Protein AF-A0A974TD59-F1 (afdb_monomer_lite)

Foldseek 3Di:
DPPLVVVLVVLLVPDDQLDFQDAADDDPDDADPVLVVLLVLVVVLVVLVVVLVVLVVVLVVVVVVDDDNVVSVVVNVVSVVVNVVSVPPDSDCVVLVVLLVVLVVVLVVLVVVSRVQLGRVVLVVLSVVLVVLVVVLVCLVVVLVVLVVVLVVVVQVVQLLVLQQVAFPVVDPFPPCDPVNQVQCVVVVNTTLSSLDALVVQCVRVPRHSVNSVSSVVVSVVSSVVDDDDPPDDRDVVSSVVSVVVSVVSNVVSSVVSVVSSVVSVVSSVSSVVCSVVCSVVSNVSVNSSVNSVNSSVSSD

Sequence (301 aa):
MTADFEVLWQRVEAIPHPGPAPKPQASTILPSRQARFFRRLLDTRQVALALAWTAFILLPILSLAGGDPVSLWSVGGVGLLCLCCVLAIPTDTSAFQKRLHGAEAEWKSVETEWEQCAGPRSFDTKKLQLLDLRNEWNSLPDLEEEKMESLKDVQWDAQRQQFLSGFPIHEADIFNVGDGRLKTLREANIKTAADITTVENLARIQGIGPSIGKTLVDWRRTLQSGFQFDPTEPLLPAQVDGVKADIAAQARDLELQLRLGIADLEKTLARIQKVRSRGAEILSLEFDRYQKARNEVSLLS

Secondary structure (DSSP, 8-state):
-HHHHHHHHHHHHHS----SPPPPP---PPPPHHHHHHHHHHHHHHHHHHHHHHHHHHHHHHHTTT--HHHHHHHHHHHHHHHHHHHTS----HHHHHHHHHHHHHHHHHHHHHHHHHSSHHHHHHHHHHHHHHHHHHHHHHHHHHHHHHHHHHHHHHHHHHHHHTSBGGGS--TT--HHHHHHHHHTT--BTTS---HHHHHTSTT--HHHHHHHHHHHHHHHHT----TTSPPPHHHHHHHHHHHHHHHHHHHHHHHHHHHHHHHHHHHHHHHHHHHHHHHHHHHHHHHHHHHHHHHH-

Radius of gyration: 48.42 Å; chains: 1; bounding box: 102×42×127 Å

Structure (mmCIF, N/CA/C/O backbone):
data_AF-A0A974TD59-F1
#
_entry.id   AF-A0A974TD59-F1
#
loop_
_atom_site.group_PDB
_atom_site.id
_atom_site.type_symbol
_atom_site.label_atom_id
_atom_site.label_alt_id
_atom_site.label_comp_id
_atom_site.label_asym_id
_atom_site.label_entity_id
_atom_site.label_seq_id
_atom_site.pdbx_PDB_ins_code
_atom_site.Cartn_x
_atom_site.Cartn_y
_atom_site.Cartn_z
_atom_site.occupancy
_atom_site.B_iso_or_equiv
_atom_site.auth_seq_id
_atom_site.auth_comp_id
_atom_site.auth_asym_id
_atom_site.auth_atom_id
_atom_site.pdbx_PDB_model_num
ATOM 1 N N . MET A 1 1 ? -21.013 -13.330 5.604 1.00 52.81 1 MET A N 1
ATOM 2 C CA . MET A 1 1 ? -20.331 -12.165 5.000 1.00 52.81 1 MET A CA 1
ATOM 3 C C . MET A 1 1 ? -18.987 -12.515 4.357 1.00 52.81 1 MET A C 1
ATOM 5 O O . MET A 1 1 ? -18.493 -11.719 3.588 1.00 52.81 1 MET A O 1
ATOM 9 N N . THR A 1 2 ? -18.412 -13.703 4.576 1.00 61.69 2 THR A N 1
ATOM 10 C CA . THR A 1 2 ? -17.078 -14.065 4.052 1.00 61.69 2 THR A CA 1
ATOM 11 C C . THR A 1 2 ? -17.049 -14.531 2.591 1.00 61.69 2 THR A C 1
ATOM 13 O O . THR A 1 2 ? -16.022 -14.407 1.934 1.00 61.69 2 THR A O 1
ATOM 16 N N . ALA A 1 3 ? -18.160 -15.065 2.071 1.00 71.44 3 ALA A N 1
ATOM 17 C CA . ALA A 1 3 ? -18.176 -15.709 0.757 1.00 71.44 3 ALA A CA 1
ATOM 18 C C . ALA A 1 3 ? -17.945 -14.730 -0.408 1.00 71.44 3 ALA A C 1
ATOM 20 O O . ALA A 1 3 ? -17.213 -15.058 -1.337 1.00 71.44 3 ALA A O 1
ATOM 21 N N . ASP A 1 4 ? -18.523 -13.528 -0.350 1.00 84.50 4 ASP A N 1
ATOM 22 C CA . ASP A 1 4 ? -18.441 -12.574 -1.462 1.00 84.50 4 ASP A CA 1
ATOM 23 C C . ASP A 1 4 ? -17.037 -11.973 -1.603 1.00 84.50 4 ASP A C 1
ATOM 25 O O . ASP A 1 4 ? -16.527 -11.869 -2.720 1.00 84.50 4 ASP A O 1
ATOM 29 N N . PHE A 1 5 ? -16.376 -11.641 -0.488 1.00 89.00 5 PHE A N 1
ATOM 30 C CA . PHE A 1 5 ? -14.999 -11.143 -0.504 1.00 89.00 5 PHE A CA 1
ATOM 31 C C . PHE A 1 5 ? -14.022 -12.187 -1.054 1.00 89.00 5 PHE A C 1
ATOM 33 O O . PHE A 1 5 ? -13.194 -11.866 -1.904 1.00 89.00 5 PHE A O 1
ATOM 40 N N . GLU A 1 6 ? -14.154 -13.450 -0.643 1.00 91.12 6 GLU A N 1
ATOM 41 C CA . GLU A 1 6 ? -13.266 -14.516 -1.116 1.00 91.12 6 GLU A CA 1
ATOM 42 C C . GLU A 1 6 ? -13.458 -14.797 -2.614 1.00 91.12 6 GLU A C 1
ATOM 44 O O . GLU A 1 6 ? -12.487 -14.984 -3.343 1.00 91.12 6 GLU A O 1
ATOM 49 N N . VAL A 1 7 ? -14.696 -14.742 -3.116 1.00 92.88 7 VAL A N 1
ATOM 50 C CA . VAL A 1 7 ? -14.977 -14.853 -4.558 1.00 92.88 7 VAL A CA 1
ATOM 51 C C . VAL A 1 7 ? -14.338 -13.698 -5.339 1.00 92.88 7 VAL A C 1
ATOM 53 O O . VAL A 1 7 ? -13.771 -13.909 -6.415 1.00 92.88 7 VAL A O 1
ATOM 56 N N . LEU A 1 8 ? -14.386 -12.472 -4.809 1.00 92.38 8 LEU A N 1
ATOM 57 C CA . LEU A 1 8 ? -13.693 -11.327 -5.407 1.00 92.38 8 LEU A CA 1
ATOM 58 C C . LEU A 1 8 ? -12.173 -11.509 -5.369 1.00 92.38 8 LEU A C 1
ATOM 60 O O . LEU A 1 8 ? -11.497 -11.211 -6.354 1.00 92.38 8 LEU A O 1
ATOM 64 N N . TRP A 1 9 ? -11.635 -12.040 -4.274 1.00 93.38 9 TRP A N 1
ATOM 65 C CA . TRP A 1 9 ? -10.208 -12.294 -4.134 1.00 93.38 9 TRP A CA 1
ATOM 66 C C . TRP A 1 9 ? -9.706 -13.368 -5.108 1.00 93.38 9 TRP A C 1
ATOM 68 O O . TRP A 1 9 ? -8.696 -13.169 -5.785 1.00 93.38 9 TRP A O 1
ATOM 78 N N . GLN A 1 10 ? -10.456 -14.456 -5.291 1.00 93.00 10 GLN A N 1
ATOM 79 C CA . GLN A 1 10 ? -10.156 -15.467 -6.311 1.00 93.00 10 GLN A CA 1
ATOM 80 C C . GLN A 1 10 ? -10.093 -14.861 -7.717 1.00 93.00 10 GLN A C 1
ATOM 82 O O . GLN A 1 10 ? -9.251 -15.250 -8.528 1.00 93.00 10 GLN A O 1
ATOM 87 N N . ARG A 1 11 ? -10.935 -13.862 -8.011 1.00 92.56 11 ARG A N 1
ATOM 88 C CA . ARG A 1 11 ? -10.862 -13.124 -9.277 1.00 92.56 11 ARG A CA 1
ATOM 89 C C . ARG A 1 11 ? -9.570 -12.313 -9.400 1.00 92.56 11 ARG A C 1
ATOM 91 O O . ARG A 1 11 ? -9.016 -12.266 -10.493 1.00 92.56 11 ARG A O 1
ATOM 98 N N . VAL A 1 12 ? -9.067 -11.716 -8.317 1.00 92.44 12 VAL A N 1
ATOM 99 C CA . VAL A 1 12 ? -7.750 -11.046 -8.307 1.00 92.44 12 VAL A CA 1
ATOM 100 C C . VAL A 1 12 ? -6.634 -12.041 -8.616 1.00 92.44 12 VAL A C 1
ATOM 102 O O . VAL A 1 12 ? -5.767 -11.754 -9.441 1.00 92.44 12 VAL A O 1
ATOM 105 N N . GLU A 1 13 ? -6.655 -13.215 -7.985 1.00 91.81 13 GLU A N 1
ATOM 106 C CA . GLU A 1 13 ? -5.641 -14.257 -8.194 1.00 91.81 13 GLU A CA 1
ATOM 107 C C . GLU A 1 13 ? -5.678 -14.842 -9.609 1.00 91.81 13 GLU A C 1
ATOM 109 O O . GLU A 1 13 ? -4.629 -15.162 -10.171 1.00 91.81 13 GLU A O 1
ATOM 114 N N . ALA A 1 14 ? -6.865 -14.915 -10.216 1.00 92.88 14 ALA A N 1
ATOM 115 C CA . ALA A 1 14 ? -7.041 -15.365 -11.590 1.00 92.88 14 ALA A CA 1
ATOM 116 C C . ALA A 1 14 ? -6.465 -14.391 -12.636 1.00 92.88 14 ALA A C 1
ATOM 118 O O . ALA A 1 14 ? -6.227 -14.805 -13.773 1.00 92.88 14 ALA A O 1
ATOM 119 N N . ILE A 1 15 ? -6.229 -13.115 -12.294 1.00 90.81 15 ILE A N 1
ATOM 120 C CA . ILE A 1 15 ? -5.646 -12.144 -13.228 1.00 90.81 15 ILE A CA 1
ATOM 121 C C . ILE A 1 15 ? -4.151 -12.458 -13.410 1.00 90.81 15 ILE A C 1
ATOM 123 O O . ILE A 1 15 ? -3.359 -12.312 -12.470 1.00 90.81 15 ILE A O 1
ATOM 127 N N . PRO A 1 16 ? -3.721 -12.855 -14.624 1.00 88.75 16 PRO A N 1
ATOM 128 C CA . PRO A 1 16 ? -2.344 -13.250 -14.860 1.00 88.75 16 PRO A CA 1
ATOM 129 C C . PRO A 1 16 ? -1.414 -12.043 -14.770 1.00 88.75 16 PRO A C 1
ATOM 131 O O . PRO A 1 16 ? -1.703 -10.959 -15.279 1.00 88.75 16 PRO A O 1
ATOM 134 N N . HIS A 1 17 ? -0.249 -12.248 -14.163 1.00 90.00 17 HIS A N 1
ATOM 135 C CA . HIS A 1 17 ? 0.788 -11.227 -14.123 1.00 90.00 17 HIS A CA 1
ATOM 136 C C . HIS A 1 17 ? 1.351 -10.992 -15.542 1.00 90.00 17 HIS A C 1
ATOM 138 O O . HIS A 1 17 ? 1.689 -11.963 -16.226 1.00 90.00 17 HIS A O 1
ATOM 144 N N . PRO A 1 18 ? 1.512 -9.735 -16.004 1.00 84.56 18 PRO A N 1
ATOM 145 C CA . PRO A 1 18 ? 1.961 -9.452 -17.368 1.00 84.56 18 PRO A CA 1
ATOM 146 C C . PRO A 1 18 ? 3.395 -9.936 -17.643 1.00 84.56 18 PRO A C 1
ATOM 148 O O . PRO A 1 18 ? 3.777 -10.107 -18.795 1.00 84.56 18 PRO A O 1
ATOM 151 N N . GLY A 1 19 ? 4.208 -10.174 -16.617 1.00 86.69 19 GLY A N 1
ATOM 152 C CA . GLY A 1 19 ? 5.609 -10.580 -16.757 1.00 86.69 19 GLY A CA 1
ATOM 153 C C . GLY A 1 19 ? 6.527 -9.395 -17.079 1.00 86.69 19 GLY A C 1
ATOM 154 O O . GLY A 1 19 ? 6.048 -8.262 -17.201 1.00 86.69 19 GLY A O 1
ATOM 155 N N . PRO A 1 20 ? 7.846 -9.621 -17.207 1.00 85.94 20 PRO A N 1
ATOM 156 C CA . PRO A 1 20 ? 8.786 -8.566 -17.577 1.00 85.94 20 PRO A CA 1
ATOM 157 C C . PRO A 1 20 ? 8.469 -8.002 -18.970 1.00 85.94 20 PRO A C 1
ATOM 159 O O . PRO A 1 20 ? 7.810 -8.655 -19.784 1.00 85.94 20 PRO A O 1
ATOM 162 N N . ALA A 1 21 ? 8.932 -6.780 -19.249 1.00 85.88 21 ALA A N 1
ATOM 163 C CA . ALA A 1 21 ? 8.800 -6.200 -20.581 1.00 85.88 21 ALA A CA 1
ATOM 164 C C . ALA A 1 21 ? 9.491 -7.123 -21.609 1.00 85.88 21 ALA A C 1
ATOM 166 O O . ALA A 1 21 ? 10.626 -7.552 -21.370 1.00 85.88 21 ALA A O 1
ATOM 167 N N . PRO A 1 22 ? 8.827 -7.478 -22.724 1.00 84.31 22 PRO A N 1
ATOM 168 C CA . PRO A 1 22 ? 9.436 -8.346 -23.716 1.00 84.31 22 PRO A CA 1
ATOM 169 C C . PRO A 1 22 ? 10.622 -7.616 -24.346 1.00 84.31 22 PRO A C 1
ATOM 171 O O . PRO A 1 22 ? 10.528 -6.439 -24.703 1.00 84.31 22 PRO A O 1
ATOM 174 N N . LYS A 1 23 ? 11.747 -8.324 -24.443 1.00 82.62 23 LYS A N 1
ATOM 175 C CA . LYS A 1 23 ? 12.968 -7.816 -25.071 1.00 82.62 23 LYS A CA 1
ATOM 176 C C . LYS A 1 23 ? 12.867 -7.975 -26.590 1.00 82.62 23 LYS A C 1
ATOM 178 O O . LYS A 1 23 ? 12.291 -8.972 -27.039 1.00 82.62 23 LYS A O 1
ATOM 183 N N . PRO A 1 24 ? 13.418 -7.042 -27.385 1.00 79.69 24 PRO A N 1
ATOM 184 C CA . PRO A 1 24 ? 13.462 -7.210 -28.832 1.00 79.69 24 PRO A CA 1
ATOM 185 C C . PRO A 1 24 ? 14.317 -8.432 -29.186 1.00 79.69 24 PRO A C 1
ATOM 187 O O . PRO A 1 24 ? 15.336 -8.710 -28.548 1.00 79.69 24 PRO A O 1
ATOM 190 N N . GLN A 1 25 ? 13.898 -9.179 -30.204 1.00 73.06 25 GLN A N 1
ATOM 191 C CA . GLN A 1 25 ? 14.701 -10.273 -30.741 1.00 73.06 25 GLN A CA 1
ATOM 192 C C . GLN A 1 25 ? 15.729 -9.705 -31.715 1.00 73.06 25 GLN A C 1
ATOM 194 O O . GLN A 1 25 ? 15.397 -8.879 -32.560 1.00 73.06 25 GLN A O 1
ATOM 199 N N . ALA A 1 26 ? 16.980 -10.153 -31.606 1.00 63.22 26 ALA A N 1
ATOM 200 C CA . ALA A 1 26 ? 18.019 -9.754 -32.543 1.00 63.22 26 ALA A CA 1
ATOM 201 C C . ALA A 1 26 ? 17.770 -10.381 -33.912 1.00 63.22 26 ALA A C 1
ATOM 203 O O . ALA A 1 26 ? 17.920 -11.591 -34.089 1.00 63.22 26 ALA A O 1
ATOM 204 N N . SER A 1 27 ? 17.417 -9.544 -34.883 1.00 64.25 27 SER A N 1
ATOM 205 C CA . SER A 1 27 ? 17.433 -9.933 -36.283 1.00 64.25 27 SER A CA 1
ATOM 206 C C . SER A 1 27 ? 18.885 -9.954 -36.791 1.00 64.25 27 SER A C 1
ATOM 208 O O . SER A 1 27 ? 19.748 -9.188 -36.349 1.00 64.25 27 SER A O 1
ATOM 210 N N . THR A 1 28 ? 19.216 -10.889 -37.686 1.00 64.19 28 THR A N 1
ATOM 211 C CA . THR A 1 28 ? 20.566 -10.969 -38.268 1.00 64.19 28 THR A CA 1
ATOM 212 C C . THR A 1 28 ? 20.723 -9.889 -39.337 1.00 64.19 28 THR A C 1
ATOM 214 O O . THR A 1 28 ? 20.418 -10.104 -40.509 1.00 64.19 28 THR A O 1
ATOM 217 N N . ILE A 1 29 ? 21.184 -8.704 -38.937 1.00 74.62 29 ILE A N 1
ATOM 218 C CA . ILE A 1 29 ? 21.284 -7.553 -39.842 1.00 74.62 29 ILE A CA 1
ATOM 219 C C . ILE A 1 29 ? 22.665 -7.480 -40.478 1.00 74.62 29 ILE A C 1
ATOM 221 O O . ILE A 1 29 ? 23.683 -7.292 -39.809 1.00 74.62 29 ILE A O 1
ATOM 225 N N . LEU A 1 30 ? 22.687 -7.566 -41.806 1.00 73.00 30 LEU A N 1
ATOM 226 C CA . LEU A 1 30 ? 23.897 -7.387 -42.600 1.00 73.00 30 LEU A CA 1
ATOM 227 C C . LEU A 1 30 ? 24.315 -5.902 -42.647 1.00 73.00 30 LEU A C 1
ATOM 229 O O . LEU A 1 30 ? 23.459 -5.026 -42.816 1.00 73.00 30 LEU A O 1
ATOM 233 N N . PRO A 1 31 ? 25.626 -5.596 -42.581 1.00 77.50 31 PRO A N 1
ATOM 234 C CA . PRO A 1 31 ? 26.125 -4.227 -42.692 1.00 77.50 31 PRO A CA 1
ATOM 235 C C . PRO A 1 31 ? 25.787 -3.619 -44.062 1.00 77.50 31 PRO A C 1
ATOM 237 O O . PRO A 1 31 ? 25.727 -4.318 -45.090 1.00 77.50 31 PRO A O 1
ATOM 240 N N . SER A 1 32 ? 25.581 -2.297 -44.099 1.00 82.69 32 SER A N 1
ATOM 241 C CA . SER A 1 32 ? 25.206 -1.610 -45.337 1.00 82.69 32 SER A CA 1
ATOM 242 C C . SER A 1 32 ? 26.221 -1.821 -46.461 1.00 82.69 32 SER A C 1
ATOM 244 O O . SER A 1 32 ? 27.409 -2.091 -46.260 1.00 82.69 32 SER A O 1
ATOM 246 N N . ARG A 1 33 ? 25.742 -1.673 -47.702 1.00 77.94 33 ARG A N 1
ATOM 247 C CA . ARG A 1 33 ? 26.597 -1.727 -48.897 1.00 77.94 33 ARG A CA 1
ATOM 248 C C . ARG A 1 33 ? 27.718 -0.682 -48.836 1.00 77.94 33 ARG A C 1
ATOM 250 O O . ARG A 1 33 ? 28.812 -0.961 -49.312 1.00 77.94 33 ARG A O 1
ATOM 257 N N . GLN A 1 34 ? 27.454 0.471 -48.217 1.00 79.50 34 GLN A N 1
ATOM 258 C CA . GLN A 1 34 ? 28.442 1.527 -48.001 1.00 79.50 34 GLN A CA 1
ATOM 259 C C . GLN A 1 34 ? 29.549 1.067 -47.047 1.00 79.50 34 GLN A C 1
ATOM 261 O O . GLN A 1 34 ? 30.713 1.131 -47.424 1.00 79.50 34 GLN A O 1
ATOM 266 N N . ALA A 1 35 ? 29.214 0.519 -45.874 1.00 78.06 35 ALA A N 1
ATOM 267 C CA . ALA A 1 35 ? 30.216 0.014 -44.931 1.00 78.06 35 ALA A CA 1
ATOM 268 C C . ALA A 1 35 ? 31.082 -1.103 -45.541 1.00 78.06 35 ALA A C 1
ATOM 270 O O . ALA A 1 35 ? 32.305 -1.080 -45.427 1.00 78.06 35 ALA A O 1
ATOM 271 N N . ARG A 1 36 ? 30.474 -2.036 -46.289 1.00 83.31 36 ARG A N 1
ATOM 272 C CA . ARG A 1 36 ? 31.217 -3.087 -47.011 1.00 83.31 36 ARG A CA 1
ATOM 273 C C . ARG A 1 36 ? 32.139 -2.537 -48.095 1.00 83.31 36 ARG A C 1
ATOM 275 O O . ARG A 1 36 ? 33.234 -3.059 -48.284 1.00 83.31 36 ARG A O 1
ATOM 282 N N . PHE A 1 37 ? 31.709 -1.501 -48.810 1.00 81.44 37 PHE A N 1
ATOM 283 C CA . PHE A 1 37 ? 32.551 -0.823 -49.792 1.00 81.44 37 PHE A CA 1
ATOM 284 C C . PHE A 1 37 ? 33.730 -0.108 -49.122 1.00 81.44 37 PHE A C 1
ATOM 286 O O . PHE A 1 37 ? 34.864 -0.288 -49.554 1.00 81.44 37 PHE A O 1
ATOM 293 N N . PHE A 1 38 ? 33.488 0.615 -48.025 1.00 80.25 38 PHE A N 1
ATOM 294 C CA . PHE A 1 38 ? 34.546 1.250 -47.237 1.00 80.25 38 PHE A CA 1
ATOM 295 C C . PHE A 1 38 ? 35.546 0.234 -46.680 1.00 80.25 38 PHE A C 1
ATOM 297 O O . PHE A 1 38 ? 36.747 0.471 -46.772 1.00 80.25 38 PHE A O 1
ATOM 304 N N . ARG A 1 39 ? 35.091 -0.931 -46.198 1.00 82.94 39 ARG A N 1
ATOM 305 C CA . ARG A 1 39 ? 36.003 -2.001 -45.771 1.00 82.94 39 ARG A CA 1
ATOM 306 C C . ARG A 1 39 ? 36.894 -2.487 -46.913 1.00 82.94 39 ARG A C 1
ATOM 308 O O . ARG A 1 39 ? 38.100 -2.587 -46.737 1.00 82.94 39 ARG A O 1
ATOM 315 N N . ARG A 1 40 ? 36.330 -2.696 -48.107 1.00 83.12 40 ARG A N 1
ATOM 316 C CA . ARG A 1 40 ? 37.124 -3.063 -49.291 1.00 83.12 40 ARG A CA 1
ATOM 317 C C . ARG A 1 40 ? 38.155 -1.995 -49.646 1.00 83.12 40 ARG A C 1
ATOM 319 O O . ARG A 1 40 ? 39.272 -2.353 -49.991 1.00 83.12 40 ARG A O 1
ATOM 326 N N . LEU A 1 41 ? 37.813 -0.709 -49.537 1.00 80.75 41 LEU A N 1
ATOM 327 C CA . LEU A 1 41 ? 38.779 0.375 -49.743 1.00 80.75 41 LEU A CA 1
ATOM 328 C C . LEU A 1 41 ? 39.936 0.299 -48.734 1.00 80.75 41 LEU A C 1
ATOM 330 O O . LEU A 1 41 ? 41.098 0.386 -49.135 1.00 80.75 41 LEU A O 1
ATOM 334 N N . LEU A 1 42 ? 39.639 0.073 -47.451 1.00 78.62 42 LEU A N 1
ATOM 335 C CA . LEU A 1 42 ? 40.659 -0.120 -46.413 1.00 78.62 42 LEU A CA 1
ATOM 336 C C . LEU A 1 42 ? 41.563 -1.324 -46.714 1.00 78.62 42 LEU A C 1
ATOM 338 O O . LEU A 1 42 ? 42.786 -1.184 -46.688 1.00 78.62 42 LEU A O 1
ATOM 342 N N . ASP A 1 43 ? 40.979 -2.467 -47.076 1.00 82.31 43 ASP A N 1
ATOM 343 C CA . ASP A 1 43 ? 41.731 -3.676 -47.422 1.00 82.31 43 ASP A CA 1
ATOM 344 C C . ASP A 1 43 ? 42.619 -3.432 -48.661 1.00 82.31 43 ASP A C 1
ATOM 346 O O . ASP A 1 43 ? 43.804 -3.767 -48.657 1.00 82.31 43 ASP A O 1
ATOM 350 N N . THR A 1 44 ? 42.107 -2.759 -49.704 1.00 81.19 44 THR A N 1
ATOM 351 C CA . THR A 1 44 ? 42.910 -2.411 -50.894 1.00 81.19 44 THR A CA 1
ATOM 352 C C . THR A 1 44 ? 44.064 -1.468 -50.573 1.00 81.19 44 THR A C 1
ATOM 354 O O . THR A 1 44 ? 45.140 -1.610 -51.151 1.00 81.19 44 THR A O 1
ATOM 357 N N . ARG A 1 45 ? 43.890 -0.546 -49.618 1.00 78.81 45 ARG A N 1
ATOM 358 C CA . ARG A 1 45 ? 44.963 0.334 -49.145 1.00 78.81 45 ARG A CA 1
ATOM 359 C C . ARG A 1 45 ? 46.048 -0.437 -48.404 1.00 78.81 45 ARG A C 1
ATOM 361 O O . ARG A 1 45 ? 47.224 -0.166 -48.634 1.00 78.81 45 ARG A O 1
ATOM 368 N N . GLN A 1 46 ? 45.684 -1.400 -47.557 1.00 79.12 46 GLN A N 1
ATOM 369 C CA . GLN A 1 46 ? 46.660 -2.259 -46.880 1.00 79.12 46 GLN A CA 1
ATOM 370 C C . GLN A 1 46 ? 47.448 -3.114 -47.878 1.00 79.12 46 GLN A C 1
ATOM 372 O O . GLN A 1 46 ? 48.672 -3.186 -47.786 1.00 79.12 46 GLN A O 1
ATOM 377 N N . VAL A 1 47 ? 46.772 -3.691 -48.875 1.00 81.94 47 VAL A N 1
ATOM 378 C CA . VAL A 1 47 ? 47.429 -4.460 -49.943 1.00 81.94 47 VAL A CA 1
ATOM 379 C C . VAL A 1 47 ? 48.340 -3.566 -50.790 1.00 81.94 47 VAL A C 1
ATOM 381 O O . VAL A 1 47 ? 49.477 -3.944 -51.055 1.00 81.94 47 VAL A O 1
ATOM 384 N N . ALA A 1 48 ? 47.898 -2.363 -51.169 1.00 79.56 48 ALA A N 1
ATOM 385 C CA . ALA A 1 48 ? 48.714 -1.412 -51.927 1.00 79.56 48 ALA A CA 1
ATOM 386 C C . ALA A 1 48 ? 49.959 -0.958 -51.147 1.00 79.56 48 ALA A C 1
ATOM 388 O O . ALA A 1 48 ? 51.041 -0.873 -51.722 1.00 79.56 48 ALA A O 1
ATOM 389 N N . LEU A 1 49 ? 49.828 -0.720 -49.836 1.00 80.06 49 LEU A N 1
ATOM 390 C CA . LEU A 1 49 ? 50.961 -0.436 -48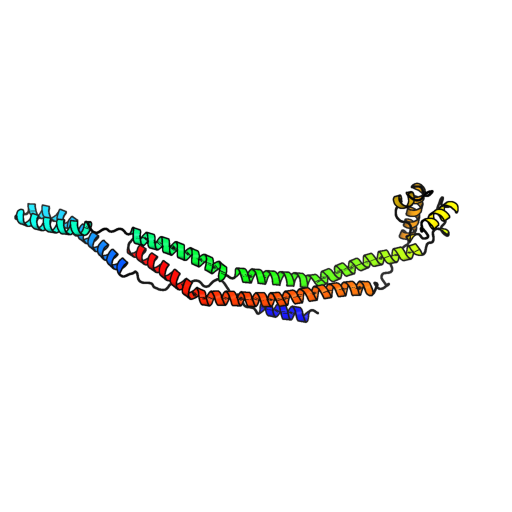.954 1.00 80.06 49 LEU A CA 1
ATOM 391 C C . LEU A 1 49 ? 51.932 -1.617 -48.886 1.00 80.06 49 LEU A C 1
ATOM 393 O O . LEU A 1 49 ? 53.130 -1.411 -49.049 1.00 80.06 49 LEU A O 1
ATOM 397 N N . ALA A 1 50 ? 51.438 -2.842 -48.695 1.00 80.94 50 ALA A N 1
ATOM 398 C CA . ALA A 1 50 ? 52.277 -4.038 -48.679 1.00 80.94 50 ALA A CA 1
ATOM 399 C C . ALA A 1 50 ? 53.026 -4.216 -50.010 1.00 80.94 50 ALA A C 1
ATOM 401 O O . ALA A 1 50 ? 54.237 -4.426 -50.010 1.00 80.94 50 ALA A O 1
ATOM 402 N N . LEU A 1 51 ? 52.337 -4.041 -51.143 1.00 81.25 51 LEU A N 1
ATOM 403 C CA . LEU A 1 51 ? 52.943 -4.101 -52.474 1.00 81.25 51 LEU A CA 1
ATOM 404 C C . LEU A 1 51 ? 54.000 -3.008 -52.672 1.00 81.25 51 LEU A C 1
ATOM 406 O O . LEU A 1 51 ? 55.098 -3.309 -53.136 1.00 81.25 51 LEU A O 1
ATOM 410 N N . ALA A 1 52 ? 53.730 -1.767 -52.265 1.00 76.94 52 ALA A N 1
ATOM 411 C CA . ALA A 1 52 ? 54.710 -0.686 -52.345 1.00 76.94 52 ALA A CA 1
ATOM 412 C C . ALA A 1 52 ? 55.939 -0.935 -51.459 1.00 76.94 52 ALA A C 1
ATOM 414 O O . ALA A 1 52 ? 57.058 -0.708 -51.910 1.00 76.94 52 ALA A O 1
ATOM 415 N N . TRP A 1 53 ? 55.758 -1.467 -50.246 1.00 77.56 53 TRP A N 1
ATOM 416 C CA . TRP A 1 53 ? 56.866 -1.896 -49.388 1.00 77.56 53 TRP A CA 1
ATOM 417 C C . TRP A 1 53 ? 57.691 -3.013 -50.036 1.00 77.56 53 TRP A C 1
ATOM 419 O O . TRP A 1 53 ? 58.917 -2.929 -50.063 1.00 77.56 53 TRP A O 1
ATOM 429 N N . THR A 1 54 ? 57.045 -4.029 -50.617 1.00 79.19 54 THR A N 1
ATOM 430 C CA . THR A 1 54 ? 57.765 -5.104 -51.323 1.00 79.19 54 THR A CA 1
ATOM 431 C C . THR A 1 54 ? 58.522 -4.587 -52.546 1.00 79.19 54 THR A C 1
ATOM 433 O O . THR A 1 54 ? 59.670 -4.971 -52.756 1.00 79.19 54 THR A O 1
ATOM 436 N N . ALA A 1 55 ? 57.935 -3.663 -53.314 1.00 75.44 55 ALA A N 1
ATOM 437 C CA . ALA A 1 55 ? 58.582 -3.041 -54.463 1.00 75.44 55 ALA A CA 1
ATOM 438 C C . ALA A 1 55 ? 59.770 -2.162 -54.042 1.00 75.44 55 ALA A C 1
ATOM 440 O O . ALA A 1 55 ? 60.825 -2.242 -54.663 1.00 75.44 55 ALA A O 1
ATOM 441 N N . PHE A 1 56 ? 59.637 -1.386 -52.959 1.00 74.81 56 PHE A N 1
ATOM 442 C CA . PHE A 1 56 ? 60.716 -0.560 -52.405 1.00 74.81 56 PHE A CA 1
ATOM 443 C C . PHE A 1 56 ? 61.933 -1.392 -51.971 1.00 74.81 56 PHE A C 1
ATOM 445 O O . PHE A 1 56 ? 63.063 -0.938 -52.121 1.00 74.81 56 PHE A O 1
ATOM 452 N N . ILE A 1 57 ? 61.718 -2.619 -51.486 1.00 76.75 57 ILE A N 1
ATOM 453 C CA . ILE A 1 57 ? 62.797 -3.543 -51.103 1.00 76.75 57 ILE A CA 1
ATOM 454 C C . ILE A 1 57 ? 63.394 -4.252 -52.330 1.00 76.75 57 ILE A C 1
ATOM 456 O O . ILE A 1 57 ? 64.611 -4.380 -52.432 1.00 76.75 57 ILE A O 1
ATOM 460 N N . LEU A 1 58 ? 62.566 -4.710 -53.274 1.00 75.62 58 LEU A N 1
ATOM 461 C CA . LEU A 1 58 ? 63.012 -5.544 -54.400 1.00 75.62 58 LEU A CA 1
ATOM 462 C C . LEU A 1 58 ? 63.647 -4.753 -55.553 1.00 75.62 58 LEU A C 1
ATOM 464 O O . LEU A 1 58 ? 64.595 -5.241 -56.169 1.00 75.62 58 LEU A O 1
ATOM 468 N N . LEU A 1 59 ? 63.170 -3.537 -55.841 1.00 74.12 59 LEU A N 1
ATOM 469 C CA . LEU A 1 59 ? 63.699 -2.683 -56.915 1.00 74.12 59 LEU A CA 1
ATOM 470 C C . LEU A 1 59 ? 65.204 -2.358 -56.779 1.00 74.12 59 LEU A C 1
ATOM 472 O O . LEU A 1 59 ? 65.917 -2.517 -57.773 1.00 74.12 59 LEU A O 1
ATOM 476 N N . PRO A 1 60 ? 65.741 -1.959 -55.606 1.00 69.44 60 PRO A N 1
ATOM 477 C CA . PRO A 1 60 ? 67.177 -1.708 -55.460 1.00 69.44 60 PRO A CA 1
ATOM 478 C C . PRO A 1 60 ? 68.016 -2.991 -55.553 1.00 69.44 60 PRO A C 1
ATOM 480 O O . PRO A 1 60 ? 69.110 -2.956 -56.111 1.00 69.44 60 PRO A O 1
ATOM 483 N N . ILE A 1 61 ? 67.495 -4.133 -55.086 1.00 75.38 61 ILE A N 1
ATOM 484 C CA . ILE A 1 61 ? 68.178 -5.434 -55.191 1.00 75.38 61 ILE A CA 1
ATOM 485 C C . ILE A 1 61 ? 68.307 -5.856 -56.662 1.00 75.38 61 ILE A C 1
ATOM 487 O O . ILE A 1 61 ? 69.379 -6.284 -57.086 1.00 75.38 61 ILE A O 1
ATOM 491 N N . LEU A 1 62 ? 67.250 -5.678 -57.466 1.00 71.44 62 LEU A N 1
ATOM 492 C CA . LEU A 1 62 ? 67.291 -5.957 -58.906 1.00 71.44 62 LEU A CA 1
ATOM 493 C C . LEU A 1 62 ? 68.202 -4.987 -59.674 1.00 71.44 62 LEU A C 1
ATOM 495 O O . LEU A 1 62 ? 68.849 -5.390 -60.638 1.00 71.44 62 LEU A O 1
ATOM 499 N N . SER A 1 63 ? 68.286 -3.722 -59.249 1.00 67.31 63 SER A N 1
ATOM 500 C CA . SER A 1 63 ? 69.154 -2.727 -59.892 1.00 67.31 63 SER A CA 1
ATOM 501 C C . SER A 1 63 ? 70.646 -3.042 -59.727 1.00 67.31 63 SER A C 1
ATOM 503 O O . SER A 1 63 ? 71.425 -2.695 -60.611 1.00 67.31 63 SER A O 1
ATOM 505 N N . LEU A 1 64 ? 71.057 -3.717 -58.645 1.00 68.75 64 LEU A N 1
ATOM 506 C CA . LEU A 1 64 ? 72.438 -4.196 -58.482 1.00 68.75 64 LEU A CA 1
ATOM 507 C C . LEU A 1 64 ? 72.768 -5.409 -59.374 1.00 68.75 64 LEU A C 1
ATOM 509 O O . LEU A 1 64 ? 73.943 -5.692 -59.593 1.00 68.75 64 LEU A O 1
ATOM 513 N N . ALA A 1 65 ? 71.763 -6.108 -59.910 1.00 74.69 65 ALA A N 1
ATOM 514 C CA . ALA A 1 65 ? 71.931 -7.313 -60.727 1.00 74.69 65 ALA A CA 1
ATOM 515 C C . ALA A 1 65 ? 72.042 -7.044 -62.247 1.00 74.69 65 ALA A C 1
ATOM 517 O O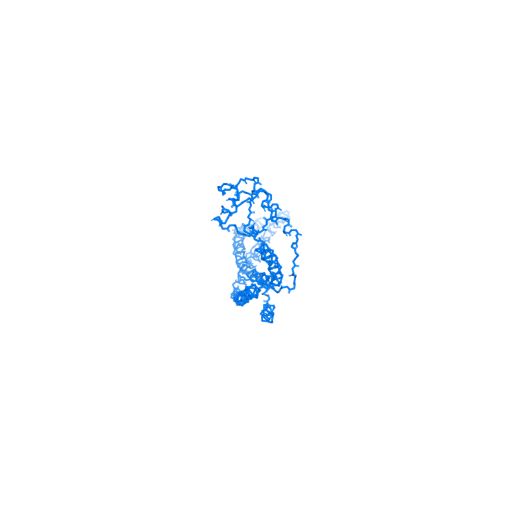 . ALA A 1 65 ? 72.019 -7.991 -63.031 1.00 74.69 65 ALA A O 1
ATOM 518 N N . GLY A 1 66 ? 72.183 -5.779 -62.672 1.00 72.81 66 GLY A N 1
ATOM 519 C CA . GLY A 1 66 ? 72.481 -5.412 -64.068 1.00 72.81 66 GLY A CA 1
ATOM 520 C C . GLY A 1 66 ? 71.287 -4.996 -64.939 1.00 72.81 66 GLY A C 1
ATOM 521 O O . GLY A 1 66 ? 71.393 -5.047 -66.160 1.00 72.81 66 GLY A O 1
ATOM 522 N N . GLY A 1 67 ? 70.156 -4.600 -64.348 1.00 69.75 67 GLY A N 1
ATOM 523 C CA . GLY A 1 67 ? 69.000 -4.083 -65.096 1.00 69.75 67 GLY A CA 1
ATOM 524 C C . GLY A 1 67 ? 69.146 -2.620 -65.541 1.00 69.75 67 GLY A C 1
ATOM 525 O O . GLY A 1 67 ? 69.755 -1.813 -64.838 1.00 69.75 67 GLY A O 1
ATOM 526 N N . ASP A 1 68 ? 68.535 -2.264 -66.679 1.00 70.44 68 ASP A N 1
ATOM 527 C CA . ASP A 1 68 ? 68.527 -0.895 -67.212 1.00 70.44 68 ASP A CA 1
ATOM 528 C C . ASP A 1 68 ? 67.807 0.073 -66.252 1.00 70.44 68 ASP A C 1
ATOM 530 O O . ASP A 1 68 ? 66.581 -0.019 -66.085 1.00 70.44 68 ASP A O 1
ATOM 534 N N . PRO A 1 69 ? 68.515 1.048 -65.651 1.00 65.94 69 PRO A N 1
ATOM 535 C CA . PRO A 1 69 ? 67.991 1.835 -64.538 1.00 65.94 69 PRO A CA 1
ATOM 536 C C . PRO A 1 69 ? 66.739 2.636 -64.920 1.00 65.94 69 PRO A C 1
ATOM 538 O O . PRO A 1 69 ? 65.791 2.708 -64.144 1.00 65.94 69 PRO A O 1
ATOM 541 N N . VAL A 1 70 ? 66.674 3.183 -66.137 1.00 68.00 70 VAL A N 1
ATOM 542 C CA . VAL A 1 70 ? 65.567 4.051 -66.587 1.00 68.00 70 VAL A CA 1
ATOM 543 C C . VAL A 1 70 ? 64.217 3.317 -66.617 1.00 68.00 70 VAL A C 1
ATOM 545 O O . VAL A 1 70 ? 63.190 3.892 -66.250 1.00 68.00 70 VAL A O 1
ATOM 548 N N . SER A 1 71 ? 64.208 2.034 -66.990 1.00 66.12 71 SER A N 1
ATOM 549 C CA . SER A 1 71 ? 62.981 1.227 -67.036 1.00 66.12 71 SER A CA 1
ATOM 550 C C . SER A 1 71 ? 62.422 0.955 -65.632 1.00 66.12 71 SER A C 1
ATOM 552 O O . SER A 1 71 ? 61.219 1.099 -65.403 1.00 66.12 71 SER A O 1
ATOM 554 N N . LEU A 1 72 ? 63.300 0.685 -64.660 1.00 66.31 72 LEU A N 1
ATOM 555 C CA . LEU A 1 72 ? 62.942 0.386 -63.271 1.00 66.31 72 LEU A CA 1
ATOM 556 C C . LEU A 1 72 ? 62.349 1.605 -62.545 1.00 66.31 72 LEU A C 1
ATOM 558 O O . LEU A 1 72 ? 61.376 1.468 -61.801 1.00 66.31 72 LEU A O 1
ATOM 562 N N . TRP A 1 73 ? 62.860 2.810 -62.817 1.00 66.00 73 TRP A N 1
ATOM 563 C CA . TRP A 1 73 ? 62.322 4.053 -62.249 1.00 66.00 73 TRP A CA 1
ATOM 564 C C . TRP A 1 73 ? 60.943 4.425 -62.807 1.00 66.00 73 TRP A C 1
ATOM 566 O O . TRP A 1 73 ? 60.119 4.966 -62.071 1.00 66.00 73 TRP A O 1
ATOM 576 N N . SER A 1 74 ? 60.646 4.094 -64.069 1.00 69.62 74 SER A N 1
ATOM 577 C CA . SER A 1 74 ? 59.321 4.346 -64.658 1.00 69.62 74 SER A CA 1
ATOM 578 C C . SER A 1 74 ? 58.221 3.485 -64.018 1.00 69.62 74 SER A C 1
ATOM 580 O O . SER A 1 74 ? 57.155 3.994 -63.668 1.00 69.62 74 SER A O 1
ATOM 582 N N . VAL A 1 75 ? 58.513 2.205 -63.756 1.00 68.94 75 VAL A N 1
ATOM 583 C CA . VAL A 1 75 ? 57.606 1.281 -63.055 1.00 68.94 75 VAL A CA 1
ATOM 584 C C . VAL A 1 75 ? 57.448 1.686 -61.587 1.00 68.94 75 VAL A C 1
ATOM 586 O O . VAL A 1 75 ? 56.330 1.705 -61.070 1.00 68.94 75 VAL A O 1
ATOM 589 N N . GLY A 1 76 ? 58.541 2.097 -60.935 1.00 68.88 76 GLY A N 1
ATOM 590 C CA . GLY A 1 76 ? 58.506 2.660 -59.584 1.00 68.88 76 GLY A CA 1
ATOM 591 C C . GLY A 1 76 ? 57.661 3.936 -59.492 1.00 68.88 76 GLY A C 1
ATOM 592 O O . GLY A 1 76 ? 56.880 4.081 -58.556 1.00 68.88 76 GLY A O 1
ATOM 593 N N . GLY A 1 77 ? 57.747 4.826 -60.485 1.00 73.94 77 GLY A N 1
ATOM 594 C CA . GLY A 1 77 ? 56.965 6.064 -60.552 1.00 73.94 77 GLY A CA 1
ATOM 595 C C . GLY A 1 77 ? 55.462 5.828 -60.724 1.00 73.94 77 GLY A C 1
ATOM 596 O O . GLY A 1 77 ? 54.662 6.459 -60.036 1.00 73.94 77 GLY A O 1
ATOM 597 N N . VAL A 1 78 ? 55.064 4.877 -61.577 1.00 74.06 78 VAL A N 1
ATOM 598 C CA . VAL A 1 78 ? 53.651 4.476 -61.729 1.00 74.06 78 VAL A CA 1
ATOM 599 C C . VAL A 1 78 ? 53.133 3.804 -60.454 1.00 74.06 78 VAL A C 1
ATOM 601 O O . VAL A 1 78 ? 52.022 4.100 -60.011 1.00 74.06 78 VAL A O 1
ATOM 604 N N . GLY A 1 79 ? 53.947 2.958 -59.816 1.00 70.56 79 GLY A N 1
ATOM 605 C CA . GLY A 1 79 ? 53.627 2.355 -58.520 1.00 70.56 79 GLY A CA 1
ATOM 606 C C . GLY A 1 79 ? 53.451 3.396 -57.410 1.00 70.56 79 GLY A C 1
ATOM 607 O O . GLY A 1 79 ? 52.483 3.328 -56.654 1.00 70.56 79 GLY A O 1
ATOM 608 N N . LEU A 1 80 ? 54.330 4.402 -57.354 1.00 75.44 80 LEU A N 1
ATOM 609 C CA . LEU A 1 80 ? 54.255 5.517 -56.409 1.00 75.44 80 LEU A CA 1
ATOM 610 C C . LEU A 1 80 ? 53.008 6.374 -56.650 1.00 75.44 80 LEU A C 1
ATOM 612 O O . LEU A 1 80 ? 52.329 6.740 -55.698 1.00 75.44 80 LEU A O 1
ATOM 616 N N . LEU A 1 81 ? 52.667 6.659 -57.907 1.00 77.19 81 LEU A N 1
ATOM 617 C CA . LEU A 1 81 ? 51.465 7.418 -58.249 1.00 77.19 81 LEU A CA 1
ATOM 618 C C . LEU A 1 81 ? 50.197 6.650 -57.855 1.00 77.19 81 LEU A C 1
ATOM 620 O O . LEU A 1 81 ? 49.305 7.223 -57.235 1.00 77.19 81 LEU A O 1
ATOM 624 N N . CYS A 1 82 ? 50.149 5.343 -58.123 1.00 71.81 82 CYS A N 1
ATOM 625 C CA . CYS A 1 82 ? 49.042 4.486 -57.705 1.00 71.81 82 CYS A CA 1
ATOM 626 C C . CYS A 1 82 ? 48.924 4.411 -56.171 1.00 71.81 82 CYS A C 1
ATOM 628 O O . CYS A 1 82 ? 47.820 4.501 -55.633 1.00 71.81 82 CYS A O 1
ATOM 630 N N . LEU A 1 83 ? 50.050 4.319 -55.455 1.00 76.06 83 LEU A N 1
ATOM 631 C CA . LEU A 1 83 ? 50.100 4.386 -53.994 1.00 76.06 83 LEU A CA 1
ATOM 632 C C . LEU A 1 83 ? 49.579 5.735 -53.480 1.00 76.06 83 LEU A C 1
ATOM 634 O O . LEU A 1 83 ? 48.732 5.762 -52.591 1.00 76.06 83 LEU A O 1
ATOM 638 N N . CYS A 1 84 ? 50.035 6.848 -54.057 1.00 75.94 84 CYS A N 1
ATOM 639 C CA . CYS A 1 84 ? 49.591 8.194 -53.700 1.00 75.94 84 CYS A CA 1
ATOM 640 C C . CYS A 1 84 ? 48.084 8.369 -53.919 1.00 75.94 84 CYS A C 1
ATOM 642 O O . CYS A 1 84 ? 47.408 8.914 -53.049 1.00 75.94 84 CYS A O 1
ATOM 644 N N . CYS A 1 85 ? 47.531 7.851 -55.020 1.00 76.25 85 CYS A N 1
ATOM 645 C CA . CYS A 1 85 ? 46.090 7.868 -55.273 1.00 76.25 85 CYS A CA 1
ATOM 646 C C . CYS A 1 85 ? 45.299 7.082 -54.216 1.00 76.25 85 CYS A C 1
ATOM 648 O O . CYS A 1 85 ? 44.246 7.539 -53.782 1.00 76.25 85 CYS A O 1
ATOM 650 N N . VAL A 1 86 ? 45.806 5.928 -53.770 1.00 74.62 86 VAL A N 1
ATOM 651 C CA . VAL A 1 86 ? 45.150 5.098 -52.743 1.00 74.62 86 VAL A CA 1
ATOM 652 C C . VAL A 1 86 ? 45.279 5.710 -51.342 1.00 74.62 86 VAL A C 1
ATOM 654 O O . VAL A 1 86 ? 44.341 5.641 -50.547 1.00 74.62 86 VAL A O 1
ATOM 657 N N . LEU A 1 87 ? 46.410 6.349 -51.032 1.00 73.50 87 LEU A N 1
ATOM 658 C CA . LEU A 1 87 ? 46.633 7.053 -49.765 1.00 73.50 87 LEU A CA 1
ATOM 659 C C . LEU A 1 87 ? 45.854 8.371 -49.658 1.00 73.50 87 LEU A C 1
ATOM 661 O O . LEU A 1 87 ? 45.553 8.795 -48.545 1.00 73.50 87 LEU A O 1
ATOM 665 N N . ALA A 1 88 ? 45.501 8.991 -50.788 1.00 71.50 88 ALA A N 1
ATOM 666 C CA . ALA A 1 88 ? 44.710 10.219 -50.837 1.00 71.50 88 ALA A CA 1
ATOM 667 C C . ALA A 1 88 ? 43.207 10.008 -50.562 1.00 71.50 88 ALA A C 1
ATOM 669 O O . ALA A 1 88 ? 42.480 10.986 -50.390 1.00 71.50 88 ALA A O 1
ATOM 670 N N . ILE A 1 89 ? 42.719 8.761 -50.508 1.00 70.62 89 ILE A N 1
ATOM 671 C CA . ILE A 1 89 ? 41.315 8.473 -50.187 1.00 70.62 89 ILE A CA 1
ATOM 672 C C . ILE A 1 89 ? 41.088 8.736 -48.688 1.00 70.62 89 ILE A C 1
ATOM 674 O O . ILE A 1 89 ? 41.729 8.085 -47.857 1.00 70.62 89 ILE A O 1
ATOM 678 N N . PRO A 1 90 ? 40.169 9.643 -48.303 1.00 68.38 90 PRO A N 1
ATOM 679 C CA . PRO A 1 90 ? 39.878 9.900 -46.900 1.00 68.38 90 PRO A CA 1
ATOM 680 C C . PRO A 1 90 ? 39.214 8.671 -46.266 1.00 68.38 90 PRO A C 1
ATOM 682 O O . PRO A 1 90 ? 38.108 8.274 -46.632 1.00 68.38 90 PRO A O 1
ATOM 685 N N . THR A 1 91 ? 39.897 8.061 -45.299 1.00 68.44 91 THR A N 1
ATOM 686 C CA . THR A 1 91 ? 39.432 6.885 -44.549 1.00 68.44 91 THR A CA 1
ATOM 687 C C . THR A 1 91 ? 38.928 7.291 -43.167 1.00 68.44 91 THR A C 1
ATOM 689 O O . THR A 1 91 ? 39.400 6.778 -42.153 1.00 68.44 91 THR A O 1
ATOM 692 N N . ASP A 1 92 ? 38.026 8.269 -43.113 1.00 77.44 92 ASP A N 1
ATOM 693 C CA . ASP A 1 92 ? 37.474 8.737 -41.844 1.00 77.44 92 ASP A CA 1
ATOM 694 C C . ASP A 1 92 ? 36.286 7.859 -41.415 1.00 77.44 92 ASP A C 1
ATOM 696 O O . ASP A 1 92 ? 35.200 7.905 -41.999 1.00 77.44 92 ASP A O 1
ATOM 700 N N . THR A 1 93 ? 36.495 7.034 -40.388 1.00 79.94 93 THR A N 1
ATOM 701 C CA . THR A 1 93 ? 35.456 6.187 -39.781 1.00 79.94 93 THR A CA 1
ATOM 702 C C . THR A 1 93 ? 34.635 6.930 -38.721 1.00 79.94 93 THR A C 1
ATOM 704 O O . THR A 1 93 ? 33.637 6.386 -38.234 1.00 79.94 93 THR A O 1
ATOM 707 N N . SER A 1 94 ? 34.973 8.188 -38.403 1.00 84.19 94 SER A N 1
ATOM 708 C CA . SER A 1 94 ? 34.293 8.987 -37.376 1.00 84.19 94 SER A CA 1
ATOM 709 C C . SER A 1 94 ? 32.807 9.187 -37.673 1.00 84.19 94 SER A C 1
ATOM 711 O O . SER A 1 94 ? 31.994 9.239 -36.753 1.00 84.19 94 SER A O 1
ATOM 713 N N . ALA A 1 95 ? 32.411 9.229 -38.950 1.00 86.25 95 ALA A N 1
ATOM 714 C CA . ALA A 1 95 ? 31.008 9.310 -39.347 1.00 86.25 95 ALA A CA 1
ATOM 715 C C . ALA A 1 95 ? 30.207 8.062 -38.928 1.00 86.25 95 ALA A C 1
ATOM 717 O O . ALA A 1 95 ? 29.061 8.190 -38.497 1.00 86.25 95 ALA A O 1
ATOM 718 N N . PHE A 1 96 ? 30.802 6.867 -39.009 1.00 84.62 96 PHE A N 1
ATOM 719 C CA . PHE A 1 96 ? 30.167 5.623 -38.560 1.00 84.62 96 PHE A CA 1
ATOM 720 C C . PHE A 1 96 ? 30.121 5.541 -37.032 1.00 84.62 96 PHE A C 1
ATOM 722 O O . PHE A 1 96 ? 29.090 5.170 -36.478 1.00 84.62 96 PHE A O 1
ATOM 729 N N . GLN A 1 97 ? 31.183 5.975 -36.346 1.00 88.00 97 GLN A N 1
ATOM 730 C CA . GLN A 1 97 ? 31.193 6.068 -34.881 1.00 88.00 97 GLN A CA 1
ATOM 731 C C . GLN A 1 97 ? 30.141 7.058 -34.362 1.00 88.00 97 GLN A C 1
ATOM 733 O O . GLN A 1 97 ? 29.393 6.733 -33.445 1.00 88.00 97 GLN A O 1
ATOM 738 N N . LYS A 1 98 ? 30.007 8.235 -34.987 1.00 90.06 98 LYS A N 1
ATOM 739 C CA . LYS A 1 98 ? 28.956 9.213 -34.658 1.00 90.06 98 LYS A CA 1
ATOM 740 C C . LYS A 1 98 ? 27.554 8.632 -34.846 1.00 90.06 98 LYS A C 1
ATOM 742 O O . LYS A 1 98 ? 26.700 8.842 -33.991 1.00 90.06 98 LYS A O 1
ATOM 747 N N . ARG A 1 99 ? 27.319 7.875 -35.927 1.00 87.62 99 ARG A N 1
ATOM 748 C CA . ARG A 1 99 ? 26.042 7.173 -36.156 1.00 87.62 99 ARG A CA 1
ATOM 749 C C . ARG A 1 99 ? 25.765 6.117 -35.090 1.00 87.62 99 ARG A C 1
ATOM 751 O O . ARG A 1 99 ? 24.631 6.027 -34.640 1.00 87.62 99 ARG A O 1
ATOM 758 N N . LEU A 1 100 ? 26.778 5.355 -34.672 1.00 89.75 100 LEU A N 1
ATOM 759 C CA . LEU A 1 100 ? 26.637 4.379 -33.591 1.00 89.75 100 LEU A CA 1
ATOM 760 C C . LEU A 1 100 ? 26.282 5.060 -32.269 1.00 89.75 100 LEU A C 1
ATOM 762 O O . LEU A 1 100 ? 25.324 4.649 -31.631 1.00 89.75 100 LEU A O 1
ATOM 766 N N . HIS A 1 101 ? 27.004 6.114 -31.883 1.00 91.19 101 HIS A N 1
ATOM 767 C CA . HIS A 1 101 ? 26.706 6.844 -30.650 1.00 91.19 101 HIS A CA 1
ATOM 768 C C . HIS A 1 101 ? 25.310 7.480 -30.668 1.00 91.19 101 HIS A C 1
ATOM 770 O O . HIS A 1 101 ? 24.615 7.429 -29.657 1.00 91.19 101 HIS A O 1
ATOM 776 N N . GLY A 1 102 ? 24.879 8.029 -31.810 1.00 91.50 102 GLY A N 1
ATOM 777 C CA . GLY A 1 102 ? 23.514 8.531 -31.986 1.00 91.50 102 GLY A CA 1
ATOM 778 C C . GLY A 1 102 ? 22.468 7.426 -31.823 1.00 91.50 102 GLY A C 1
ATOM 779 O O . GLY A 1 102 ? 21.574 7.548 -30.992 1.00 91.50 102 GLY A O 1
ATOM 780 N N . ALA A 1 103 ? 22.639 6.309 -32.537 1.00 90.38 103 ALA A N 1
ATOM 781 C CA . ALA A 1 103 ? 21.732 5.165 -32.455 1.00 90.38 103 ALA A CA 1
ATOM 782 C C . ALA A 1 103 ? 21.713 4.515 -31.059 1.00 90.38 103 ALA A C 1
ATOM 784 O O . ALA A 1 103 ? 20.676 4.037 -30.617 1.00 90.38 103 ALA A O 1
ATOM 785 N N . GLU A 1 104 ? 22.839 4.497 -30.342 1.00 92.50 104 GLU A N 1
ATOM 786 C CA . GLU A 1 104 ? 22.914 3.995 -28.966 1.00 92.50 104 GLU A CA 1
ATOM 787 C C . GLU A 1 104 ? 22.146 4.893 -27.988 1.00 92.50 104 GLU A C 1
ATOM 789 O O . GLU A 1 104 ? 21.452 4.387 -27.106 1.00 92.50 104 GLU A O 1
ATOM 794 N N . ALA A 1 105 ? 22.261 6.217 -28.131 1.00 92.25 105 ALA A N 1
ATOM 795 C CA . ALA A 1 105 ? 21.529 7.165 -27.297 1.00 92.25 105 ALA A CA 1
ATOM 796 C C . ALA A 1 105 ? 20.013 7.061 -27.527 1.00 92.25 105 ALA A C 1
ATOM 798 O O . ALA A 1 105 ? 19.256 6.965 -26.560 1.00 92.25 105 ALA A O 1
ATOM 799 N N . GLU A 1 106 ? 19.585 7.007 -28.793 1.00 90.38 106 GLU A N 1
ATOM 800 C CA . GLU A 1 106 ? 18.181 6.812 -29.176 1.00 90.38 106 GLU A CA 1
ATOM 801 C C . GLU A 1 106 ? 17.646 5.467 -28.660 1.00 90.38 106 GLU A C 1
ATOM 803 O O . GLU A 1 106 ? 16.604 5.432 -28.000 1.00 90.38 106 GLU A O 1
ATOM 808 N N . TRP A 1 107 ? 18.403 4.377 -28.844 1.00 90.31 107 TRP A N 1
ATOM 809 C CA . TRP A 1 107 ? 18.051 3.056 -28.317 1.00 90.31 107 TRP A CA 1
ATOM 810 C C . TRP A 1 107 ? 17.835 3.087 -26.801 1.00 90.31 107 TRP A C 1
ATOM 812 O O . TRP A 1 107 ? 16.793 2.643 -26.326 1.00 90.31 107 TRP A O 1
ATOM 822 N N . LYS A 1 108 ? 18.768 3.666 -26.034 1.00 91.62 108 LYS A N 1
ATOM 823 C CA . LYS A 1 108 ? 18.639 3.763 -24.570 1.00 91.62 108 LYS A CA 1
ATOM 824 C C . LYS A 1 108 ? 17.416 4.575 -24.147 1.00 91.62 108 LYS A C 1
ATOM 826 O O . LYS A 1 108 ? 16.741 4.200 -23.188 1.00 91.62 108 LYS A O 1
ATOM 831 N N . SER A 1 109 ? 17.099 5.669 -24.843 1.00 90.94 109 SER A N 1
ATOM 832 C CA . SER A 1 109 ? 15.884 6.432 -24.531 1.00 90.94 109 SER A CA 1
ATOM 833 C C . SER A 1 109 ? 14.614 5.616 -24.774 1.00 90.94 109 SER A C 1
ATOM 835 O O . SER A 1 109 ? 13.745 5.579 -23.907 1.00 90.94 109 SER A O 1
ATOM 837 N N . VAL A 1 110 ? 14.547 4.878 -25.884 1.00 90.25 110 VAL A N 1
ATOM 838 C CA . VAL A 1 110 ? 13.386 4.042 -26.215 1.00 90.25 110 VAL A CA 1
ATOM 839 C C . VAL A 1 110 ? 13.280 2.848 -25.265 1.00 90.25 110 VAL A C 1
ATOM 841 O O . VAL A 1 110 ? 12.184 2.516 -24.824 1.00 90.25 110 VAL A O 1
ATOM 844 N N . GLU A 1 111 ? 14.401 2.229 -24.894 1.00 89.31 111 GLU A N 1
ATOM 845 C CA . GLU A 1 111 ? 14.448 1.118 -23.939 1.00 89.31 111 GLU A CA 1
ATOM 846 C C . GLU A 1 111 ? 13.943 1.543 -22.554 1.00 89.31 111 GLU A C 1
ATOM 848 O O . GLU A 1 111 ? 13.108 0.859 -21.965 1.00 89.31 111 GLU A O 1
ATOM 853 N N . THR A 1 112 ? 14.369 2.706 -22.054 1.00 89.81 112 THR A N 1
ATOM 854 C CA . THR A 1 112 ? 13.899 3.209 -20.752 1.00 89.81 112 THR A CA 1
ATOM 855 C C . THR A 1 112 ? 12.414 3.581 -20.764 1.00 89.81 112 THR A C 1
ATOM 857 O O . THR A 1 112 ? 11.692 3.226 -19.830 1.00 89.81 112 THR A O 1
ATOM 860 N N . GLU A 1 113 ? 11.924 4.242 -21.816 1.00 89.00 113 GLU A N 1
ATOM 861 C CA . GLU A 1 113 ? 10.496 4.550 -21.975 1.00 89.00 113 GLU A CA 1
ATOM 862 C C . GLU A 1 113 ? 9.657 3.267 -22.095 1.00 89.00 113 GLU A C 1
ATOM 864 O O . GLU A 1 113 ? 8.593 3.137 -21.475 1.00 89.00 113 GLU A O 1
ATOM 869 N N . TRP A 1 114 ? 10.169 2.278 -22.830 1.00 89.31 114 TRP A N 1
ATOM 870 C CA . TRP A 1 114 ? 9.559 0.963 -22.964 1.00 89.31 114 TRP A CA 1
ATOM 871 C C . TRP A 1 114 ? 9.461 0.236 -21.629 1.00 89.31 114 TRP A C 1
ATOM 873 O O . TRP A 1 114 ? 8.386 -0.245 -21.277 1.00 89.31 114 TRP A O 1
ATOM 883 N N . GLU A 1 115 ? 10.535 0.180 -20.846 1.00 87.88 115 GLU A N 1
ATOM 884 C CA . GLU A 1 115 ? 10.507 -0.451 -19.526 1.00 87.88 115 GLU A CA 1
ATOM 885 C C . GLU A 1 115 ? 9.519 0.236 -18.578 1.00 87.88 115 GLU A C 1
ATOM 887 O O . GLU A 1 115 ? 8.828 -0.439 -17.812 1.00 87.88 115 GLU A O 1
ATOM 892 N N . GLN A 1 116 ? 9.395 1.563 -18.648 1.00 87.19 116 GLN A N 1
ATOM 893 C CA . GLN A 1 116 ? 8.433 2.313 -17.839 1.00 87.19 116 GLN A CA 1
ATOM 894 C C . GLN A 1 116 ? 6.981 2.014 -18.231 1.00 87.19 116 GLN A C 1
ATOM 896 O O . GLN A 1 116 ? 6.129 1.853 -17.355 1.00 87.19 116 GLN A O 1
ATOM 901 N N . CYS A 1 117 ? 6.686 1.922 -19.530 1.00 86.00 117 CYS A N 1
ATOM 902 C CA . CYS A 1 117 ? 5.315 1.797 -20.029 1.00 86.00 117 CYS A CA 1
ATOM 903 C C . CYS A 1 117 ? 4.842 0.345 -20.213 1.00 86.00 117 CYS A C 1
ATOM 905 O O . CYS A 1 117 ? 3.655 0.058 -20.051 1.00 86.00 117 CYS A O 1
ATOM 907 N N . ALA A 1 118 ? 5.746 -0.566 -20.572 1.00 88.56 118 ALA A N 1
ATOM 908 C CA . ALA A 1 118 ? 5.476 -1.982 -20.821 1.00 88.56 118 ALA A CA 1
ATOM 909 C C . ALA A 1 118 ? 5.922 -2.897 -19.668 1.00 88.56 118 ALA A C 1
ATOM 911 O O . ALA A 1 118 ? 5.633 -4.102 -19.698 1.00 88.56 118 ALA A O 1
ATOM 912 N N . GLY A 1 119 ? 6.629 -2.356 -18.672 1.00 88.06 119 GLY A N 1
ATOM 913 C CA . GLY A 1 119 ? 7.061 -3.084 -17.484 1.00 88.06 119 GLY A CA 1
ATOM 914 C C . GLY A 1 119 ? 5.921 -3.412 -16.510 1.00 88.06 119 GLY A C 1
ATOM 915 O O . GLY A 1 119 ? 4.829 -2.846 -16.598 1.00 88.06 119 GLY A O 1
ATOM 916 N N . PRO A 1 120 ? 6.167 -4.327 -15.556 1.00 91.12 120 PRO A N 1
ATOM 917 C CA . PRO A 1 120 ? 5.145 -4.800 -14.623 1.00 91.12 120 PRO A CA 1
ATOM 918 C C . PRO A 1 120 ? 4.883 -3.836 -13.459 1.00 91.12 120 PRO A C 1
ATOM 920 O O . PRO A 1 120 ? 3.859 -3.961 -12.804 1.00 91.12 120 PRO A O 1
ATOM 923 N N . ARG A 1 121 ? 5.745 -2.832 -13.232 1.00 90.75 121 ARG A N 1
ATOM 924 C CA . ARG A 1 121 ? 5.707 -1.973 -12.031 1.00 90.75 121 ARG A CA 1
ATOM 925 C C . ARG A 1 121 ? 4.323 -1.403 -11.717 1.00 90.75 121 ARG A C 1
ATOM 927 O O . ARG A 1 121 ? 3.885 -1.463 -10.577 1.00 90.75 121 ARG A O 1
ATOM 934 N N . SER A 1 122 ? 3.628 -0.867 -12.722 1.00 90.19 122 SER A N 1
ATOM 935 C CA . SER A 1 122 ? 2.288 -0.292 -12.527 1.00 90.19 122 SER A CA 1
ATOM 936 C C . SER A 1 122 ? 1.245 -1.338 -12.117 1.00 90.19 122 SER A C 1
ATOM 938 O O . SER A 1 122 ? 0.366 -1.041 -11.310 1.00 90.19 122 SER A O 1
ATOM 940 N N . PHE A 1 123 ? 1.365 -2.565 -12.628 1.00 93.94 123 PHE A N 1
ATOM 941 C CA . PHE A 1 123 ? 0.543 -3.704 -12.229 1.00 93.94 123 PHE A CA 1
ATOM 942 C C . PHE A 1 123 ? 0.895 -4.171 -10.811 1.00 93.94 123 PHE A C 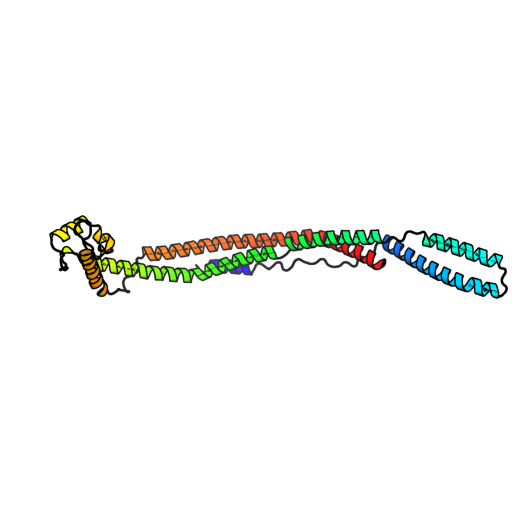1
ATOM 944 O O . PHE A 1 123 ? -0.005 -4.358 -9.997 1.00 93.94 123 PHE A O 1
ATOM 951 N N . ASP A 1 124 ? 2.185 -4.287 -10.490 1.00 93.25 124 ASP A N 1
ATOM 952 C CA . ASP A 1 124 ? 2.664 -4.712 -9.169 1.00 93.25 124 ASP A CA 1
ATOM 953 C C . ASP A 1 124 ? 2.203 -3.761 -8.067 1.00 93.25 124 ASP A C 1
ATOM 955 O O . ASP A 1 124 ? 1.683 -4.205 -7.047 1.00 93.25 124 ASP A O 1
ATOM 959 N N . THR A 1 125 ? 2.305 -2.447 -8.288 1.00 94.12 125 THR A N 1
ATOM 960 C CA . THR A 1 125 ? 1.800 -1.443 -7.342 1.00 94.12 125 THR A CA 1
ATOM 961 C C . THR A 1 125 ? 0.302 -1.607 -7.094 1.00 94.12 125 THR A C 1
ATOM 963 O O . THR A 1 125 ? -0.134 -1.554 -5.948 1.00 94.12 125 THR A O 1
ATOM 966 N N . LYS A 1 126 ? -0.497 -1.844 -8.142 1.00 93.38 126 LYS A N 1
ATOM 967 C CA . LYS A 1 126 ? -1.939 -2.085 -7.989 1.00 93.38 126 LYS A CA 1
ATOM 968 C C . LYS A 1 126 ? -2.232 -3.394 -7.265 1.00 93.38 126 LYS A C 1
ATOM 970 O O . LYS A 1 126 ? -3.120 -3.430 -6.422 1.00 93.38 126 LYS A O 1
ATOM 975 N N . LYS A 1 127 ? -1.464 -4.449 -7.535 1.00 93.81 127 LYS A N 1
ATOM 976 C CA . LYS A 1 127 ? -1.601 -5.729 -6.838 1.00 93.81 127 LYS A CA 1
ATOM 977 C C . LYS A 1 127 ? -1.237 -5.623 -5.354 1.00 93.81 127 LYS A C 1
ATOM 979 O O . LYS A 1 127 ? -1.919 -6.230 -4.539 1.00 93.81 127 LYS A O 1
ATOM 984 N N . LEU A 1 128 ? -0.224 -4.829 -5.003 1.00 95.50 128 LEU A N 1
ATOM 985 C CA . LEU A 1 128 ? 0.122 -4.532 -3.609 1.00 95.50 128 LEU A CA 1
ATOM 986 C C . LEU A 1 128 ? -1.014 -3.802 -2.886 1.00 95.50 128 LEU A C 1
ATOM 988 O O . LEU A 1 128 ? -1.411 -4.246 -1.820 1.00 95.50 128 LEU A O 1
ATOM 992 N N . GLN A 1 129 ? -1.621 -2.785 -3.509 1.00 94.56 129 GLN A N 1
ATOM 993 C CA . GLN A 1 129 ? -2.792 -2.103 -2.932 1.00 94.56 129 GLN A CA 1
ATOM 994 C C . GLN A 1 129 ? -3.942 -3.077 -2.628 1.00 94.56 129 GLN A C 1
ATOM 996 O O . GLN A 1 129 ? -4.599 -2.962 -1.601 1.00 94.56 129 GLN A O 1
ATOM 1001 N N . LEU A 1 130 ? -4.177 -4.064 -3.498 1.00 95.25 130 LEU A N 1
ATOM 1002 C CA . LEU A 1 130 ? -5.189 -5.094 -3.248 1.00 95.25 130 LEU A CA 1
ATOM 1003 C C . LEU A 1 130 ? -4.799 -6.045 -2.107 1.00 95.25 130 LEU A C 1
ATOM 1005 O O . LEU A 1 130 ? -5.669 -6.491 -1.365 1.00 95.25 130 LEU A O 1
ATOM 1009 N N . LEU A 1 131 ? -3.510 -6.361 -1.956 1.00 95.75 131 LEU A N 1
ATOM 1010 C CA . LEU A 1 131 ? -3.018 -7.158 -0.829 1.00 95.75 131 LEU A CA 1
ATOM 1011 C C . LEU A 1 131 ? -3.193 -6.419 0.499 1.00 95.75 131 LEU A C 1
ATOM 1013 O O . LEU A 1 131 ? -3.584 -7.048 1.478 1.00 95.75 131 LEU A O 1
ATOM 1017 N N . ASP A 1 132 ? -2.973 -5.105 0.519 1.00 96.00 132 ASP A N 1
ATOM 1018 C CA . ASP A 1 132 ? -3.216 -4.279 1.703 1.00 96.00 132 ASP A CA 1
ATOM 1019 C C . ASP A 1 132 ? -4.700 -4.328 2.104 1.00 96.00 132 ASP A C 1
ATOM 1021 O O . ASP A 1 132 ? -5.006 -4.635 3.253 1.00 96.00 132 ASP A O 1
ATOM 1025 N N . LEU A 1 133 ? -5.627 -4.201 1.141 1.00 95.12 133 LEU A N 1
ATOM 1026 C CA . LEU A 1 133 ? -7.069 -4.368 1.392 1.00 95.12 133 LEU A CA 1
ATOM 1027 C C . LEU A 1 133 ? -7.428 -5.756 1.945 1.00 95.12 133 LEU A C 1
ATOM 1029 O O . LEU A 1 133 ? -8.314 -5.880 2.789 1.00 95.12 133 LEU A O 1
ATOM 1033 N N . ARG A 1 134 ? -6.750 -6.817 1.486 1.00 95.06 134 ARG A N 1
ATOM 1034 C CA . ARG A 1 134 ? -6.935 -8.169 2.038 1.00 95.06 134 ARG A CA 1
ATOM 1035 C C . ARG A 1 134 ? -6.462 -8.254 3.484 1.00 95.06 134 ARG A C 1
ATOM 1037 O O . ARG A 1 134 ? -7.113 -8.909 4.293 1.00 95.06 134 ARG A O 1
ATOM 1044 N N . ASN A 1 135 ? -5.340 -7.621 3.808 1.00 95.44 135 ASN A N 1
ATOM 1045 C CA . ASN A 1 135 ? -4.828 -7.599 5.174 1.00 95.44 135 ASN A CA 1
ATOM 1046 C C . ASN A 1 135 ? -5.780 -6.834 6.100 1.00 95.44 135 ASN A C 1
ATOM 1048 O O . ASN A 1 135 ? -6.096 -7.332 7.176 1.00 95.44 135 ASN A O 1
ATOM 1052 N N . GLU A 1 136 ? -6.299 -5.688 5.651 1.00 94.75 136 GLU A N 1
ATOM 1053 C CA . GLU A 1 136 ? -7.319 -4.927 6.380 1.00 94.75 136 GLU A CA 1
ATOM 1054 C C . GLU A 1 136 ? -8.583 -5.766 6.609 1.00 94.75 136 GLU A C 1
ATOM 1056 O O . GLU A 1 136 ? -9.051 -5.875 7.742 1.00 94.75 136 GLU A O 1
ATOM 1061 N N . TRP A 1 137 ? -9.081 -6.456 5.578 1.00 94.50 137 TRP A N 1
ATOM 1062 C CA . TRP A 1 137 ? -10.218 -7.372 5.710 1.00 94.50 137 TRP A CA 1
ATOM 1063 C C . TRP A 1 137 ? -9.972 -8.475 6.744 1.00 94.50 137 TRP A C 1
ATOM 1065 O O . TRP A 1 137 ? -10.829 -8.746 7.585 1.00 94.50 137 TRP A O 1
ATOM 1075 N N . ASN A 1 138 ? -8.792 -9.096 6.709 1.00 93.75 138 ASN A N 1
ATOM 1076 C CA . ASN A 1 138 ? -8.428 -10.159 7.643 1.00 93.75 138 ASN A CA 1
ATOM 1077 C C . ASN A 1 138 ? -8.292 -9.662 9.089 1.00 93.75 138 ASN A C 1
ATOM 1079 O O . ASN A 1 138 ? -8.412 -10.477 9.996 1.00 93.75 138 ASN A O 1
ATOM 1083 N N . SER A 1 139 ? -8.069 -8.360 9.301 1.00 94.62 139 SER A N 1
ATOM 1084 C CA . SER A 1 139 ? -8.004 -7.740 10.632 1.00 94.62 139 SER A CA 1
ATOM 1085 C C . SER A 1 139 ? -9.365 -7.321 11.201 1.00 94.62 139 SER A C 1
ATOM 1087 O O . SER A 1 139 ? -9.457 -6.995 12.381 1.00 94.62 139 SER A O 1
ATOM 1089 N N . LEU A 1 140 ? -10.441 -7.341 10.400 1.00 94.69 140 LEU A N 1
ATOM 1090 C CA . LEU A 1 140 ? -11.782 -6.972 10.874 1.00 94.69 140 LEU A CA 1
ATOM 1091 C C . LEU A 1 140 ? -12.285 -7.812 12.062 1.00 94.69 140 LEU A C 1
ATOM 1093 O O . LEU A 1 140 ? -12.888 -7.217 12.953 1.00 94.69 140 LEU A O 1
ATOM 1097 N N . PRO A 1 141 ? -12.073 -9.144 12.119 1.00 93.62 141 PRO A N 1
ATOM 1098 C CA . PRO A 1 141 ? -12.476 -9.942 13.277 1.00 93.62 141 PRO A CA 1
ATOM 1099 C C . PRO A 1 141 ? -11.742 -9.534 14.557 1.00 93.62 141 PRO A C 1
ATOM 1101 O O . PRO A 1 141 ? -12.376 -9.409 15.600 1.00 93.62 141 PRO A O 1
ATOM 1104 N N . ASP A 1 142 ? -10.438 -9.263 14.463 1.00 94.75 142 ASP A N 1
ATOM 1105 C CA . ASP A 1 142 ? -9.631 -8.821 15.605 1.00 94.75 142 ASP A CA 1
ATOM 1106 C C . ASP A 1 142 ? -10.115 -7.449 16.103 1.00 94.75 142 ASP A C 1
ATOM 1108 O O . ASP A 1 142 ? -10.257 -7.221 17.303 1.00 94.75 142 ASP A O 1
ATOM 1112 N N . LEU A 1 143 ? -10.456 -6.547 15.175 1.00 94.06 143 LEU A N 1
ATOM 1113 C CA . LEU A 1 143 ? -11.036 -5.243 15.496 1.00 94.06 143 LEU A CA 1
ATOM 1114 C C . LEU A 1 143 ? -12.436 -5.363 16.120 1.00 94.06 143 LEU A C 1
ATOM 1116 O O . LEU A 1 143 ? -12.795 -4.573 16.996 1.00 94.06 143 LEU A O 1
ATOM 1120 N N . GLU A 1 144 ? -13.252 -6.315 15.660 1.00 93.94 144 GLU A N 1
ATOM 1121 C CA . GLU A 1 144 ? -14.545 -6.617 16.278 1.00 93.94 144 GLU A CA 1
ATOM 1122 C C . GLU A 1 144 ? -14.340 -7.098 17.715 1.00 93.94 144 GLU A C 1
ATOM 1124 O O . GLU A 1 144 ? -14.995 -6.578 18.617 1.00 93.94 144 GLU A O 1
ATOM 1129 N N . GLU A 1 145 ? -13.413 -8.028 17.947 1.00 94.12 145 GLU A N 1
ATOM 1130 C CA . GLU A 1 145 ? -13.093 -8.536 19.281 1.00 94.12 145 GLU A CA 1
ATOM 1131 C C . GLU A 1 145 ? -12.605 -7.418 20.209 1.00 94.12 145 GLU A C 1
ATOM 1133 O O . GLU A 1 145 ? -13.182 -7.236 21.280 1.00 94.12 145 GLU A O 1
ATOM 1138 N N . GLU A 1 146 ? -11.652 -6.593 19.768 1.00 94.12 146 GLU A N 1
ATOM 1139 C CA . GLU A 1 146 ? -11.146 -5.442 20.529 1.00 94.12 146 GLU A CA 1
ATOM 1140 C C . GLU A 1 146 ? -12.278 -4.475 20.913 1.00 94.12 146 GLU A C 1
ATOM 1142 O O . GLU A 1 146 ? -12.420 -4.070 22.072 1.00 94.12 146 GLU A O 1
ATOM 1147 N N . LYS A 1 147 ? -13.151 -4.129 19.958 1.00 92.25 147 LYS A N 1
ATOM 1148 C CA . LYS A 1 147 ? -14.309 -3.269 20.235 1.00 92.25 147 LYS A CA 1
ATOM 1149 C C . LYS A 1 147 ? -15.285 -3.930 21.203 1.00 92.25 147 LYS A C 1
ATOM 1151 O O . LYS A 1 147 ? -15.799 -3.257 22.098 1.00 92.25 147 LYS A O 1
ATOM 1156 N N . MET A 1 148 ? -15.540 -5.224 21.055 1.00 91.62 148 MET A N 1
ATOM 1157 C CA . MET A 1 148 ? -16.421 -5.973 21.950 1.00 91.62 148 MET A CA 1
ATOM 1158 C C . MET A 1 148 ? -15.842 -6.085 23.365 1.00 91.62 148 MET A C 1
ATOM 1160 O O . MET A 1 148 ? -16.603 -6.044 24.330 1.00 91.62 148 MET A O 1
ATOM 1164 N N . GLU A 1 149 ? -14.522 -6.176 23.518 1.00 90.31 149 GLU A N 1
ATOM 1165 C CA . GLU A 1 149 ? -13.852 -6.093 24.817 1.00 90.31 149 GLU A CA 1
ATOM 1166 C C . GLU A 1 149 ? -13.986 -4.703 25.433 1.00 90.31 149 GLU A C 1
ATOM 1168 O O . GLU A 1 149 ? -14.391 -4.596 26.589 1.00 90.31 149 GLU A O 1
ATOM 1173 N N . SER A 1 150 ? -13.790 -3.638 24.652 1.00 90.19 150 SER A N 1
ATOM 1174 C CA . SER A 1 150 ? -13.981 -2.265 25.141 1.00 90.19 150 SER A CA 1
ATOM 1175 C C . SER A 1 150 ? -15.412 -2.000 25.637 1.00 90.19 150 SER A C 1
ATOM 1177 O O . SER A 1 150 ? -15.620 -1.244 26.587 1.00 90.19 150 SER A O 1
ATOM 1179 N N . LEU A 1 151 ? -16.419 -2.668 25.055 1.00 89.50 151 LEU A N 1
ATOM 1180 C CA . LEU A 1 151 ? -17.799 -2.586 25.539 1.00 89.50 151 LEU A CA 1
ATOM 1181 C C . LEU A 1 151 ? -17.978 -3.224 26.922 1.00 89.50 151 LEU A C 1
ATOM 1183 O O . LEU A 1 151 ? -18.830 -2.763 27.682 1.00 89.50 151 LEU A O 1
ATOM 1187 N N . LYS A 1 152 ? -17.185 -4.243 27.276 1.00 86.31 152 LYS A N 1
ATOM 1188 C CA . LYS A 1 152 ? -17.211 -4.842 28.621 1.00 86.31 152 LYS A CA 1
ATOM 1189 C C . LYS A 1 152 ? -16.704 -3.854 29.666 1.00 86.31 152 LYS A C 1
ATOM 1191 O O . LYS A 1 152 ? -17.301 -3.761 30.735 1.00 86.31 152 LYS A O 1
ATOM 1196 N N . ASP A 1 153 ? -15.676 -3.071 29.347 1.00 86.56 153 ASP A N 1
ATOM 1197 C CA . ASP A 1 153 ? -15.179 -2.019 30.243 1.00 86.56 153 ASP A CA 1
ATOM 1198 C C . ASP A 1 153 ? -16.238 -0.930 30.458 1.00 86.56 153 ASP A C 1
ATOM 1200 O O . ASP A 1 153 ? -16.518 -0.529 31.591 1.00 86.56 153 ASP A O 1
ATOM 1204 N N . VAL A 1 154 ? -16.907 -0.509 29.379 1.00 87.50 154 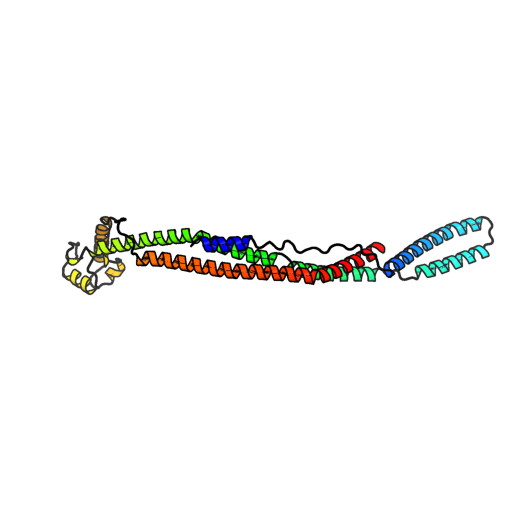VAL A N 1
ATOM 1205 C CA . VAL A 1 154 ? -18.027 0.444 29.446 1.00 87.50 154 VAL A CA 1
ATOM 1206 C C . VAL A 1 154 ? -19.187 -0.120 30.272 1.00 87.50 154 VAL A C 1
ATOM 1208 O O . VAL A 1 154 ? -19.790 0.606 31.065 1.00 87.50 154 VAL A O 1
ATOM 1211 N N . GLN A 1 155 ? -19.497 -1.409 30.124 1.00 88.06 155 GLN A N 1
ATOM 1212 C CA . GLN A 1 155 ? -20.523 -2.085 30.916 1.00 88.06 155 GLN A CA 1
ATOM 1213 C C . GLN A 1 155 ? -20.150 -2.138 32.396 1.00 88.06 155 GLN A C 1
ATOM 1215 O O . GLN A 1 155 ? -20.986 -1.837 33.249 1.00 88.06 155 GLN A O 1
ATOM 1220 N N . TRP A 1 156 ? -18.905 -2.491 32.709 1.00 87.88 156 TRP A N 1
ATOM 1221 C CA . TRP A 1 156 ? -18.403 -2.520 34.077 1.00 87.88 156 TRP A CA 1
ATOM 1222 C C . TRP A 1 156 ? -18.544 -1.148 34.742 1.00 87.88 156 TRP A C 1
ATOM 1224 O O . TRP A 1 156 ? -19.049 -1.040 35.863 1.00 87.88 156 TRP A O 1
ATOM 1234 N N . ASP A 1 157 ? -18.189 -0.083 34.023 1.00 88.56 157 ASP A N 1
ATOM 1235 C CA . ASP A 1 157 ? -18.376 1.289 34.482 1.00 88.56 157 ASP A CA 1
ATOM 1236 C C . ASP A 1 157 ? -19.851 1.651 34.685 1.00 88.56 157 ASP A C 1
ATOM 1238 O O . ASP A 1 157 ? -20.191 2.268 35.699 1.00 88.56 157 ASP A O 1
ATOM 1242 N N . ALA A 1 158 ? -20.731 1.246 33.768 1.00 87.75 158 ALA A N 1
ATOM 1243 C CA . ALA A 1 158 ? -22.167 1.485 33.868 1.00 87.75 158 ALA A CA 1
ATOM 1244 C C . ALA A 1 158 ? -22.789 0.775 35.084 1.00 87.75 158 ALA A C 1
ATOM 1246 O O . ALA A 1 158 ? -23.467 1.428 35.881 1.00 87.75 158 ALA A O 1
ATOM 1247 N N . GLN A 1 159 ? -22.498 -0.515 35.292 1.00 90.12 159 GLN A N 1
ATOM 1248 C CA . GLN A 1 159 ? -22.963 -1.271 36.462 1.00 90.12 159 GLN A CA 1
ATOM 1249 C C . GLN A 1 159 ? -22.439 -0.668 37.764 1.00 90.12 159 GLN A C 1
ATOM 1251 O O . GLN A 1 159 ? -23.186 -0.506 38.729 1.00 90.12 159 GLN A O 1
ATOM 1256 N N . ARG A 1 160 ? -21.161 -0.276 37.794 1.00 90.50 160 ARG A N 1
ATOM 1257 C CA . ARG A 1 160 ? -20.560 0.374 38.960 1.00 90.50 160 ARG A CA 1
ATOM 1258 C C . ARG A 1 160 ? -21.256 1.694 39.283 1.00 90.50 160 ARG A C 1
ATOM 1260 O O . ARG A 1 160 ? -21.516 1.978 40.450 1.00 90.50 160 ARG A O 1
ATOM 1267 N N . GLN A 1 161 ? -21.565 2.506 38.274 1.00 90.50 161 GLN A N 1
ATOM 1268 C CA . GLN A 1 161 ? -22.305 3.756 38.465 1.00 90.50 161 GLN A CA 1
ATOM 1269 C C . GLN A 1 161 ? -23.735 3.499 38.949 1.00 90.50 161 GLN A C 1
ATOM 1271 O O . GLN A 1 161 ? -24.192 4.160 39.881 1.00 90.50 161 GLN A O 1
ATOM 1276 N N . GLN A 1 162 ? -24.415 2.500 38.388 1.00 90.31 162 GLN A N 1
ATOM 1277 C CA . GLN A 1 162 ? -25.750 2.099 38.823 1.00 90.31 162 GLN A CA 1
ATOM 1278 C C . GLN A 1 162 ? -25.751 1.607 40.276 1.00 90.31 162 GLN A C 1
ATOM 1280 O O . GLN A 1 162 ? -26.582 2.056 41.064 1.00 90.31 162 GLN A O 1
ATOM 1285 N N . PHE A 1 163 ? -24.784 0.778 40.674 1.00 92.62 163 PHE A N 1
ATOM 1286 C CA . PHE A 1 163 ? -24.605 0.347 42.062 1.00 92.62 163 PHE A CA 1
ATOM 1287 C C . PHE A 1 163 ? -24.425 1.541 43.008 1.00 92.62 163 PHE A C 1
ATOM 1289 O O . PHE A 1 163 ? -25.123 1.650 44.013 1.00 92.62 163 PHE A O 1
ATOM 1296 N N . LEU A 1 164 ? -23.547 2.488 42.661 1.00 93.12 164 LEU A N 1
ATOM 1297 C CA . LEU A 1 164 ? -23.309 3.688 43.470 1.00 93.12 164 LEU A CA 1
ATOM 1298 C C . LEU A 1 164 ? -24.520 4.628 43.537 1.00 93.12 164 LEU A C 1
ATOM 1300 O O . LEU A 1 164 ? -24.692 5.331 44.534 1.00 93.12 164 LEU A O 1
ATOM 1304 N N . SER A 1 165 ? -25.372 4.641 42.510 1.00 92.81 165 SER A N 1
ATOM 1305 C CA . SER A 1 165 ? -26.602 5.441 42.511 1.00 92.81 165 SER A CA 1
ATOM 1306 C C . SER A 1 165 ? -27.610 4.966 43.567 1.00 92.81 165 SER A C 1
ATOM 1308 O O . SER A 1 165 ? -28.398 5.766 44.066 1.00 92.81 165 SER A O 1
ATOM 1310 N N . GLY A 1 166 ? -27.529 3.694 43.977 1.00 92.56 166 GLY A N 1
ATOM 1311 C CA . GLY A 1 166 ? -28.349 3.114 45.042 1.00 92.56 166 GLY A CA 1
ATOM 1312 C C . GLY A 1 166 ? -27.976 3.564 46.458 1.00 92.56 166 GLY A C 1
ATOM 1313 O O . GLY A 1 166 ? -28.707 3.250 47.390 1.00 92.56 166 GLY A O 1
ATOM 1314 N N . PHE A 1 167 ? -26.873 4.305 46.635 1.00 93.06 167 PHE A N 1
ATOM 1315 C CA . PHE A 1 167 ? -26.422 4.809 47.936 1.00 93.06 167 PHE A CA 1
ATOM 1316 C C . PHE A 1 167 ? -26.625 6.325 48.030 1.00 93.06 167 PHE A C 1
ATOM 1318 O O . PHE A 1 167 ? -25.735 7.105 47.660 1.00 93.06 167 PHE A O 1
ATOM 1325 N N . PRO A 1 168 ? -27.794 6.782 48.502 1.00 92.75 168 PRO A N 1
ATOM 1326 C CA . PRO A 1 168 ? -28.059 8.197 48.676 1.00 92.75 168 PRO A CA 1
ATOM 1327 C C . PRO A 1 168 ? -27.238 8.781 49.836 1.00 92.75 168 PRO A C 1
ATOM 1329 O O . PRO A 1 168 ? -27.164 8.223 50.926 1.00 92.75 168 PRO A O 1
ATOM 1332 N N . ILE A 1 169 ? -26.661 9.965 49.627 1.00 90.88 169 ILE A N 1
ATOM 1333 C CA . ILE A 1 169 ? -25.763 10.616 50.601 1.00 90.88 169 ILE A CA 1
ATOM 1334 C C . ILE A 1 169 ? -26.509 11.008 51.880 1.00 90.88 169 ILE A C 1
ATOM 1336 O O . ILE A 1 169 ? -25.929 11.018 52.957 1.00 90.88 169 ILE A O 1
ATOM 1340 N N . HIS A 1 170 ? -27.798 11.334 51.772 1.00 87.62 170 HIS A N 1
ATOM 1341 C CA . HIS A 1 170 ? -28.594 11.783 52.915 1.00 87.62 170 HIS A CA 1
ATOM 1342 C C . HIS A 1 170 ? -28.933 10.671 53.921 1.00 87.62 170 HIS A C 1
ATOM 1344 O O . HIS A 1 170 ? -29.298 10.992 55.046 1.00 87.62 170 HIS A O 1
ATOM 1350 N N . GLU A 1 171 ? -28.829 9.399 53.524 1.00 87.38 171 GLU A N 1
ATOM 1351 C CA . GLU A 1 171 ? -29.051 8.241 54.406 1.00 87.38 171 GLU A CA 1
ATOM 1352 C C . GLU A 1 171 ? -27.736 7.711 54.994 1.00 87.38 171 GLU A C 1
ATOM 1354 O O . GLU A 1 171 ? -27.742 6.864 55.885 1.00 87.38 171 GLU A O 1
ATOM 1359 N N . ALA A 1 172 ? -26.597 8.198 54.497 1.00 85.94 172 ALA A N 1
ATOM 1360 C CA . ALA A 1 172 ? -25.282 7.724 54.884 1.00 85.94 172 ALA A CA 1
ATOM 1361 C C . ALA A 1 172 ? -24.732 8.502 56.087 1.00 85.94 172 ALA A C 1
ATOM 1363 O O . ALA A 1 172 ? -24.673 9.732 56.075 1.00 85.94 172 ALA A O 1
ATOM 1364 N N . ASP A 1 173 ? -24.251 7.778 57.099 1.00 84.38 173 ASP A N 1
ATOM 1365 C CA . ASP A 1 173 ? -23.527 8.368 58.228 1.00 84.38 173 ASP A CA 1
ATOM 1366 C C . ASP A 1 173 ? -22.070 8.655 57.829 1.00 84.38 173 ASP A C 1
ATOM 1368 O O . ASP A 1 173 ? -21.175 7.815 57.957 1.00 84.38 173 ASP A O 1
ATOM 1372 N N . ILE A 1 174 ? -21.844 9.836 57.247 1.00 86.56 174 ILE A N 1
ATOM 1373 C CA . ILE A 1 174 ? -20.530 10.279 56.774 1.00 86.56 174 ILE A CA 1
ATOM 1374 C C . ILE A 1 174 ? -19.943 11.266 57.783 1.00 86.56 174 ILE A C 1
ATOM 1376 O O . ILE A 1 174 ? -20.530 12.307 58.090 1.00 86.56 174 ILE A O 1
ATOM 1380 N N . PHE A 1 175 ? -18.731 10.973 58.259 1.00 83.75 175 PHE A N 1
ATOM 1381 C CA . PHE A 1 175 ? -18.048 11.792 59.255 1.00 83.75 175 PHE A CA 1
ATOM 1382 C C . PHE A 1 175 ? -18.010 13.275 58.857 1.00 83.75 175 PHE A C 1
ATOM 1384 O O . PHE A 1 175 ? -17.517 13.641 57.788 1.00 83.75 175 PHE A O 1
ATOM 1391 N N . ASN A 1 176 ? -18.480 14.143 59.760 1.00 81.94 176 ASN A N 1
ATOM 1392 C CA . ASN A 1 176 ? -18.487 15.596 59.578 1.00 81.94 176 ASN A CA 1
ATOM 1393 C C . ASN A 1 176 ? -19.364 16.068 58.390 1.00 81.94 176 ASN A C 1
ATOM 1395 O O . ASN A 1 176 ? -19.138 17.147 57.842 1.00 81.94 176 ASN A O 1
ATOM 1399 N N . VAL A 1 177 ? -20.386 15.310 57.985 1.00 85.38 177 VAL A N 1
ATOM 1400 C CA . VAL A 1 177 ? -21.396 15.737 57.000 1.00 85.38 177 VAL A CA 1
ATOM 1401 C C . VAL A 1 177 ? -22.767 15.779 57.678 1.00 85.38 177 VAL A C 1
ATOM 1403 O O . VAL A 1 177 ? -23.468 14.783 57.747 1.00 85.38 177 VAL A O 1
ATOM 1406 N N . GLY A 1 178 ? -23.138 16.947 58.212 1.00 83.94 178 GLY A N 1
ATOM 1407 C CA . GLY A 1 178 ? -24.460 17.177 58.817 1.00 83.94 178 GLY A CA 1
ATOM 1408 C C . GLY A 1 178 ? -25.456 17.866 57.874 1.00 83.94 178 GLY A C 1
ATOM 1409 O O . GLY A 1 178 ? -25.098 18.267 56.763 1.00 83.94 178 GLY A O 1
ATOM 1410 N N . ASP A 1 179 ? -26.683 18.095 58.353 1.00 84.88 179 ASP A N 1
ATOM 1411 C CA . ASP A 1 179 ? -27.831 18.615 57.583 1.00 84.88 179 ASP A CA 1
ATOM 1412 C C . ASP A 1 179 ? -27.540 19.861 56.736 1.00 84.88 179 ASP A C 1
ATOM 1414 O O . ASP A 1 179 ? -27.965 19.957 55.582 1.00 84.88 179 ASP A O 1
ATOM 1418 N N . GLY A 1 180 ? -26.773 20.814 57.277 1.00 85.69 180 GLY A N 1
ATOM 1419 C CA . GLY A 1 180 ? -26.402 22.034 56.555 1.00 85.69 180 GLY A CA 1
ATOM 1420 C C . GLY A 1 180 ? -25.569 21.753 55.302 1.00 85.69 180 GLY A C 1
ATOM 1421 O O . GLY A 1 180 ? -25.810 22.347 54.255 1.00 85.69 180 GLY A O 1
ATOM 1422 N N . ARG A 1 181 ? -24.634 20.798 55.381 1.00 87.25 181 ARG A N 1
ATOM 1423 C CA . ARG A 1 181 ? -23.778 20.391 54.254 1.00 87.25 181 ARG A CA 1
ATOM 1424 C C . ARG A 1 181 ? -24.524 19.484 53.279 1.00 87.25 181 ARG A C 1
ATOM 1426 O O . ARG A 1 181 ? -24.320 19.604 52.075 1.00 87.25 181 ARG A O 1
ATOM 1433 N N . LEU A 1 182 ? -25.434 18.641 53.774 1.00 89.12 182 LEU A N 1
ATOM 1434 C CA . LEU A 1 182 ? -26.327 17.834 52.935 1.00 89.12 182 LEU A CA 1
ATOM 1435 C C . LEU A 1 182 ? -27.223 18.707 52.048 1.00 89.12 182 LEU A C 1
ATOM 1437 O O . LEU A 1 182 ? -27.415 18.399 50.871 1.00 89.12 182 LEU A O 1
ATOM 1441 N N . LYS A 1 183 ? -27.740 19.822 52.583 1.00 89.12 183 LYS A N 1
ATOM 1442 C CA . LYS A 1 183 ? -28.522 20.789 51.802 1.00 89.12 183 LYS A CA 1
ATOM 1443 C C . LYS A 1 183 ? -27.695 21.391 50.664 1.00 89.12 183 LYS A C 1
ATOM 1445 O O . LYS A 1 183 ? -28.148 21.376 49.523 1.00 89.12 183 LYS A O 1
ATOM 1450 N N . THR A 1 184 ? -26.473 21.834 50.956 1.00 90.44 184 THR A N 1
ATOM 1451 C CA . THR A 1 184 ? -25.546 22.375 49.952 1.00 90.44 184 THR A CA 1
ATOM 1452 C C . THR A 1 184 ? -25.208 21.354 48.861 1.00 90.44 184 THR A C 1
ATOM 1454 O O . THR A 1 184 ? -25.238 21.689 47.680 1.00 90.44 184 THR A O 1
ATOM 1457 N N . LEU A 1 185 ? -24.925 20.097 49.225 1.00 90.25 185 LEU A N 1
ATOM 1458 C CA . LEU A 1 185 ? -24.652 19.033 48.249 1.00 90.25 185 LEU A CA 1
ATOM 1459 C C . LEU A 1 185 ? -25.856 18.786 47.332 1.00 90.25 185 LEU A C 1
ATOM 1461 O O . LEU A 1 185 ? -25.697 18.684 46.118 1.00 90.25 185 LEU A O 1
ATOM 1465 N N . ARG A 1 186 ? -27.071 18.778 47.890 1.00 90.00 186 ARG A N 1
ATOM 1466 C CA . ARG A 1 186 ? -28.307 18.610 47.117 1.00 90.00 186 ARG A CA 1
ATOM 1467 C C . ARG A 1 186 ? -28.544 19.757 46.134 1.00 90.00 186 ARG A C 1
ATOM 1469 O O . ARG A 1 186 ? -28.952 19.496 45.006 1.00 90.00 186 ARG A O 1
ATOM 1476 N N . GLU A 1 187 ? -28.290 20.998 46.549 1.00 89.94 187 GLU A N 1
ATOM 1477 C CA . GLU A 1 187 ? -28.357 22.186 45.681 1.00 89.94 187 GLU A CA 1
ATOM 1478 C C . GLU A 1 187 ? -27.329 22.114 44.541 1.00 89.94 187 GLU A C 1
ATOM 1480 O O . GLU A 1 187 ? -27.616 22.536 43.424 1.00 89.94 187 GLU A O 1
ATOM 1485 N N . ALA A 1 188 ? -26.174 21.490 44.788 1.00 89.25 188 ALA A N 1
ATOM 1486 C CA . ALA A 1 188 ? -25.161 21.189 43.778 1.00 89.25 188 ALA A CA 1
ATOM 1487 C C . ALA A 1 188 ? -25.470 19.937 42.924 1.00 89.25 188 ALA A C 1
ATOM 1489 O O . ALA A 1 188 ? -24.612 19.496 42.163 1.00 89.25 188 ALA A O 1
ATOM 1490 N N . ASN A 1 189 ? -26.677 19.364 43.028 1.00 91.25 189 ASN A N 1
ATOM 1491 C CA . ASN A 1 189 ? -27.104 18.117 42.374 1.00 91.25 189 ASN A CA 1
ATOM 1492 C C . ASN A 1 189 ? -26.311 16.858 42.762 1.00 91.25 189 ASN A C 1
ATOM 1494 O O . ASN A 1 189 ? -26.376 15.855 42.061 1.00 91.25 189 ASN A O 1
ATOM 1498 N N . ILE A 1 190 ? -25.628 16.870 43.903 1.00 92.19 190 ILE A N 1
ATOM 1499 C CA . ILE A 1 190 ? -24.909 15.710 44.431 1.00 92.19 190 ILE A CA 1
ATOM 1500 C C . ILE A 1 190 ? -25.834 15.003 45.423 1.00 92.19 190 ILE A C 1
ATOM 1502 O O . ILE A 1 190 ? -26.040 15.474 46.545 1.00 92.19 190 ILE A O 1
ATOM 1506 N N . LYS A 1 191 ? -26.455 13.902 44.990 1.00 92.12 191 LYS A N 1
ATOM 1507 C CA . LYS A 1 191 ? -27.502 13.203 45.756 1.00 92.12 191 LYS A CA 1
ATOM 1508 C C . LYS A 1 191 ? -27.086 11.796 46.167 1.00 92.12 191 LYS A C 1
ATOM 1510 O O . LYS A 1 191 ? -27.500 11.332 47.229 1.00 92.12 191 LYS A O 1
ATOM 1515 N N . THR A 1 192 ? -26.274 11.138 45.352 1.00 94.44 192 THR A N 1
ATOM 1516 C CA . THR A 1 192 ? -25.881 9.733 45.492 1.00 94.44 192 THR A CA 1
ATOM 1517 C C . THR A 1 192 ? -24.365 9.572 45.459 1.00 94.44 192 THR A C 1
ATOM 1519 O O . THR A 1 192 ? -23.638 10.487 45.063 1.00 94.44 192 THR A O 1
ATOM 1522 N N . ALA A 1 193 ? -23.864 8.397 45.843 1.00 92.56 193 ALA A N 1
ATOM 1523 C CA . ALA A 1 193 ? -22.439 8.087 45.745 1.00 92.56 193 ALA A CA 1
ATOM 1524 C C . ALA A 1 193 ? -21.910 8.107 44.295 1.00 92.56 193 ALA A C 1
ATOM 1526 O O . ALA A 1 193 ? -20.707 8.288 44.093 1.00 92.56 193 ALA A O 1
ATOM 1527 N N . ALA A 1 194 ? -22.782 7.954 43.289 1.00 92.56 194 ALA A N 1
ATOM 1528 C CA . ALA A 1 194 ? -22.425 8.063 41.871 1.00 92.56 194 ALA A CA 1
ATOM 1529 C C . ALA A 1 194 ? -22.069 9.505 41.462 1.00 92.56 194 ALA A C 1
ATOM 1531 O O . ALA A 1 194 ? -21.175 9.714 40.641 1.00 92.56 194 ALA A O 1
ATOM 1532 N N . ASP A 1 195 ? -22.703 10.500 42.092 1.00 92.12 195 ASP A N 1
ATOM 1533 C CA . ASP A 1 195 ? -22.533 11.926 41.770 1.00 92.12 195 ASP A CA 1
ATOM 1534 C C . ASP A 1 195 ? -21.232 12.523 42.344 1.00 92.12 195 ASP A C 1
ATOM 1536 O O . ASP A 1 195 ? -20.811 13.626 41.986 1.00 92.12 195 ASP A O 1
ATOM 1540 N N . ILE A 1 196 ? -20.577 11.808 43.263 1.00 91.75 196 ILE A N 1
ATOM 1541 C CA . ILE A 1 196 ? -19.331 12.239 43.901 1.00 91.75 196 ILE A CA 1
ATOM 1542 C C . ILE A 1 196 ? -18.189 12.101 42.890 1.00 91.75 196 ILE A C 1
ATOM 1544 O O . ILE A 1 196 ? -17.776 10.991 42.576 1.00 91.75 196 ILE A O 1
ATOM 1548 N N . THR A 1 197 ? -17.642 13.217 42.399 1.00 88.38 197 THR A N 1
ATOM 1549 C CA . THR A 1 197 ? -16.546 13.221 41.409 1.00 88.38 197 THR A CA 1
ATOM 1550 C C . THR A 1 197 ? -15.159 13.252 42.068 1.00 88.38 197 THR A C 1
ATOM 1552 O O . THR A 1 197 ? -14.783 12.289 42.734 1.00 88.38 197 THR A O 1
ATOM 1555 N N . THR A 1 198 ? -14.375 14.319 41.884 1.00 91.69 198 THR A N 1
ATOM 1556 C CA . THR A 1 198 ? -13.025 14.469 42.452 1.00 91.69 198 THR A CA 1
ATOM 1557 C C . THR A 1 198 ? -13.020 15.443 43.627 1.00 91.69 198 THR A C 1
ATOM 1559 O O . THR A 1 198 ? -13.928 16.266 43.777 1.00 91.69 198 THR A O 1
ATOM 1562 N N . VAL A 1 199 ? -11.978 15.382 44.463 1.00 91.62 199 VAL A N 1
ATOM 1563 C CA . VAL A 1 199 ? -11.836 16.270 45.630 1.00 91.62 199 VAL A CA 1
ATOM 1564 C C . VAL A 1 199 ? -11.809 17.738 45.202 1.00 91.62 199 VAL A C 1
ATOM 1566 O O . VAL A 1 199 ? -12.412 18.578 45.863 1.00 91.62 199 VAL A O 1
ATOM 1569 N N . GLU A 1 200 ? -11.167 18.051 44.077 1.00 90.25 200 GLU A N 1
ATOM 1570 C CA . GLU A 1 200 ? -11.054 19.411 43.546 1.00 90.25 200 GLU A CA 1
ATOM 1571 C C . GLU A 1 200 ? -12.412 19.956 43.104 1.00 90.25 200 GLU A C 1
ATOM 1573 O O . GLU A 1 200 ? -12.723 21.115 43.373 1.00 90.25 200 GLU A O 1
ATOM 1578 N N . ASN A 1 201 ? -13.238 19.128 42.458 1.00 88.75 201 ASN A N 1
ATOM 1579 C CA . ASN A 1 201 ? -14.580 19.523 42.034 1.00 88.75 201 ASN A CA 1
ATOM 1580 C C . ASN A 1 201 ? -15.497 19.760 43.234 1.00 88.75 201 ASN A C 1
ATOM 1582 O O . ASN A 1 201 ? -16.237 20.741 43.258 1.00 88.75 201 ASN A O 1
ATOM 1586 N N . LEU A 1 202 ? -15.405 18.905 44.253 1.00 88.88 202 LEU A N 1
ATOM 1587 C CA . LEU A 1 202 ? -16.164 19.060 45.493 1.00 88.88 202 LEU A CA 1
ATOM 1588 C C . LEU A 1 202 ? -15.718 20.301 46.275 1.00 88.88 202 LEU A C 1
ATOM 1590 O O . LEU A 1 202 ? -16.560 21.028 46.791 1.00 88.88 202 LEU A O 1
ATOM 1594 N N . ALA A 1 203 ? -14.413 20.588 46.307 1.00 88.62 203 ALA A N 1
ATOM 1595 C CA . ALA A 1 203 ? -13.844 21.741 47.005 1.00 88.62 203 ALA A CA 1
ATOM 1596 C C . ALA A 1 203 ? -14.237 23.103 46.399 1.00 88.62 203 ALA A C 1
ATOM 1598 O O . ALA A 1 203 ? -14.044 24.139 47.034 1.00 88.62 203 ALA A O 1
ATOM 1599 N N . ARG A 1 204 ? -14.774 23.121 45.170 1.00 89.19 204 ARG A N 1
ATOM 1600 C CA . ARG A 1 204 ? -15.312 24.333 44.529 1.00 89.19 204 ARG A CA 1
ATOM 1601 C C . ARG A 1 204 ? -16.695 24.720 45.055 1.00 89.19 204 ARG A C 1
ATOM 1603 O O . ARG A 1 204 ? -17.121 25.852 44.841 1.00 89.19 204 ARG A O 1
ATOM 1610 N N . ILE A 1 205 ? -17.400 23.808 45.724 1.00 88.19 205 ILE A N 1
ATOM 1611 C CA . ILE A 1 205 ? -18.736 24.059 46.267 1.00 88.19 205 ILE A CA 1
ATOM 1612 C C . ILE A 1 205 ? -18.596 24.829 47.583 1.00 88.19 205 ILE A C 1
ATOM 1614 O O . ILE A 1 205 ? -17.886 24.413 48.499 1.00 88.19 205 ILE A O 1
ATOM 1618 N N . GLN A 1 206 ? -19.294 25.960 47.702 1.00 85.12 206 GLN A N 1
ATOM 1619 C CA . GLN A 1 206 ? -19.244 26.795 48.902 1.00 85.12 206 GLN A CA 1
ATOM 1620 C C . GLN A 1 206 ? -19.662 25.992 50.145 1.00 85.12 206 GLN A C 1
ATOM 1622 O O . GLN A 1 206 ? -20.772 25.485 50.212 1.00 85.12 206 GLN A O 1
ATOM 1627 N N . GLY A 1 207 ? -18.781 25.886 51.144 1.00 82.12 207 GLY A N 1
ATOM 1628 C CA . GLY A 1 207 ? -19.048 25.132 52.379 1.00 82.12 207 GLY A CA 1
ATOM 1629 C C . GLY A 1 207 ? -18.619 23.657 52.354 1.00 82.12 207 GLY A C 1
ATOM 1630 O O . GLY A 1 207 ? -18.606 23.019 53.411 1.00 82.12 207 GLY A O 1
ATOM 1631 N N . ILE A 1 208 ? -18.183 23.138 51.200 1.00 86.25 208 ILE A N 1
ATOM 1632 C CA . ILE A 1 208 ? -17.507 21.843 51.061 1.00 86.25 208 ILE A CA 1
ATOM 1633 C C . ILE A 1 208 ? -16.018 22.127 50.843 1.00 86.25 208 ILE A C 1
ATOM 1635 O O . ILE A 1 208 ? -15.578 22.454 49.751 1.00 86.25 208 ILE A O 1
ATOM 1639 N N . GLY A 1 209 ? -15.223 22.062 51.912 1.00 86.69 209 GLY A N 1
ATOM 1640 C CA . GLY A 1 209 ? -13.769 22.226 51.818 1.00 86.69 209 GLY A CA 1
ATOM 1641 C C . GLY A 1 209 ? -13.052 20.944 51.358 1.00 86.69 209 GLY A C 1
ATOM 1642 O O . GLY A 1 209 ? -13.653 19.867 51.376 1.00 86.69 209 GLY A O 1
ATOM 1643 N N . PRO A 1 210 ? -11.739 21.009 51.055 1.00 88.25 210 PRO A N 1
ATOM 1644 C CA . PRO A 1 210 ? -10.949 19.854 50.602 1.00 88.25 210 PRO A CA 1
ATOM 1645 C C . PRO A 1 210 ? -10.989 18.655 51.559 1.00 88.25 210 PRO A C 1
ATOM 1647 O O . PRO A 1 210 ? -10.990 17.510 51.121 1.00 88.25 210 PRO A O 1
ATOM 1650 N N . SER A 1 211 ? -11.066 18.916 52.870 1.00 89.25 211 SER A N 1
ATOM 1651 C CA . SER A 1 211 ? -11.188 17.874 53.900 1.00 89.25 211 SER A CA 1
ATOM 1652 C C . SER A 1 211 ? -12.492 17.075 53.762 1.00 89.25 211 SER A C 1
ATOM 1654 O O . SER A 1 211 ? -12.464 15.851 53.750 1.00 89.25 211 SER A O 1
ATOM 1656 N N . ILE A 1 212 ? -13.624 17.757 53.553 1.00 89.00 212 ILE A N 1
ATOM 1657 C CA . ILE A 1 212 ? -14.934 17.110 53.367 1.00 89.00 212 ILE A CA 1
ATOM 1658 C C . ILE A 1 212 ? -14.990 16.409 52.009 1.00 89.00 212 ILE A C 1
ATOM 1660 O O . ILE A 1 212 ? -15.480 15.287 51.920 1.00 89.00 212 ILE A O 1
ATOM 1664 N N . GLY A 1 213 ? -14.445 17.041 50.962 1.00 91.50 213 GLY A N 1
ATOM 1665 C CA . GLY A 1 213 ? -14.313 16.422 49.644 1.00 91.50 213 GLY A CA 1
ATOM 1666 C C . GLY A 1 213 ? -13.537 15.105 49.707 1.00 91.50 213 GLY A C 1
ATOM 1667 O O . GLY A 1 213 ? -13.967 14.117 49.118 1.00 91.50 213 GLY A O 1
ATOM 1668 N N . LYS A 1 214 ? -12.451 15.055 50.490 1.00 93.00 214 LYS A N 1
ATOM 1669 C CA . LYS A 1 214 ? -11.705 13.819 50.744 1.00 93.00 214 LYS A CA 1
ATOM 1670 C C . LYS A 1 214 ? -12.560 12.770 51.457 1.00 93.00 214 LYS A C 1
ATOM 1672 O O . LYS A 1 214 ? -12.622 11.647 50.974 1.00 93.00 214 LYS A O 1
ATOM 1677 N N . THR A 1 215 ? -13.268 13.132 52.529 1.00 92.31 215 THR A N 1
ATOM 1678 C CA . THR A 1 215 ? -14.152 12.194 53.246 1.00 92.31 215 THR A CA 1
ATOM 1679 C C . THR A 1 215 ? -15.232 11.601 52.337 1.00 92.31 215 THR A C 1
ATOM 1681 O O . THR A 1 215 ? -15.480 10.401 52.384 1.00 92.31 215 THR A O 1
ATOM 1684 N N . LEU A 1 216 ? -15.853 12.415 51.476 1.00 91.88 216 LEU A N 1
ATOM 1685 C CA . LEU A 1 216 ? -16.869 11.962 50.517 1.00 91.88 216 LEU A CA 1
ATOM 1686 C C . LEU A 1 216 ? -16.290 10.995 49.474 1.00 91.88 216 LEU A C 1
ATOM 1688 O O . LEU A 1 216 ? -16.910 9.981 49.156 1.00 91.88 216 LEU A O 1
ATOM 1692 N N . VAL A 1 217 ? -15.092 11.283 48.961 1.00 94.12 217 VAL A N 1
ATOM 1693 C CA . VAL A 1 217 ? -14.391 10.402 48.016 1.00 94.12 217 VAL A CA 1
ATOM 1694 C C . VAL A 1 217 ? -13.954 9.097 48.687 1.00 94.12 217 VAL A C 1
ATOM 1696 O O . VAL A 1 217 ? -14.109 8.033 48.090 1.00 94.12 217 VAL A O 1
ATOM 1699 N N . ASP A 1 218 ? -13.459 9.146 49.924 1.00 93.56 218 ASP A N 1
ATOM 1700 C CA . ASP A 1 218 ? -13.068 7.957 50.691 1.00 93.56 218 ASP A CA 1
ATOM 1701 C C . ASP A 1 218 ? -14.292 7.082 51.030 1.00 93.56 218 ASP A C 1
ATOM 1703 O O . ASP A 1 218 ? -14.237 5.853 50.924 1.00 93.56 218 ASP A O 1
ATOM 1707 N N . TRP A 1 219 ? -15.435 7.700 51.343 1.00 93.75 219 TRP A N 1
ATOM 1708 C CA . TRP A 1 219 ? -16.710 6.999 51.509 1.00 93.75 219 TRP A CA 1
ATOM 1709 C C . TRP A 1 219 ? -17.167 6.319 50.210 1.00 93.75 219 TRP A C 1
ATOM 1711 O O . TRP A 1 219 ? -17.418 5.112 50.211 1.00 93.75 219 TRP A O 1
ATOM 1721 N N . ARG A 1 220 ? -17.174 7.041 49.077 1.00 94.06 220 ARG A N 1
ATOM 1722 C CA . ARG A 1 220 ? -17.456 6.456 47.752 1.00 94.06 220 ARG A CA 1
ATOM 1723 C C . ARG A 1 220 ? -16.530 5.276 47.460 1.00 94.06 220 ARG A C 1
ATOM 1725 O O . ARG A 1 220 ? -16.999 4.237 47.005 1.00 94.06 220 ARG A O 1
ATOM 1732 N N . ARG A 1 221 ? -15.229 5.410 47.736 1.00 93.44 221 ARG A N 1
ATOM 1733 C CA . ARG A 1 221 ? -14.236 4.343 47.528 1.00 93.44 221 ARG A CA 1
ATOM 1734 C C . ARG A 1 221 ? -14.540 3.108 48.377 1.00 93.44 221 ARG A C 1
ATOM 1736 O O . ARG A 1 221 ? -14.370 1.989 47.904 1.00 93.44 221 ARG A O 1
ATOM 1743 N N . THR A 1 222 ? -15.016 3.303 49.604 1.00 92.94 222 THR A N 1
ATOM 1744 C CA . THR A 1 222 ? -15.410 2.202 50.493 1.00 92.94 222 THR A CA 1
ATOM 1745 C C . THR A 1 222 ? -16.587 1.428 49.899 1.00 92.94 222 THR A C 1
ATOM 1747 O O . THR A 1 222 ? -16.523 0.204 49.804 1.00 92.94 222 THR A O 1
ATOM 1750 N N . LEU A 1 223 ? -17.608 2.124 49.387 1.00 92.81 223 LEU A N 1
ATOM 1751 C CA . LEU A 1 223 ? -18.722 1.492 48.668 1.00 92.81 223 LEU A CA 1
ATOM 1752 C C . LEU A 1 223 ? -18.248 0.776 47.397 1.00 92.81 223 LEU A C 1
ATOM 1754 O O . LEU A 1 223 ? -18.610 -0.373 47.169 1.00 92.81 223 LEU A O 1
ATOM 1758 N N . GLN A 1 224 ? -17.381 1.415 46.604 1.00 92.00 224 GLN A N 1
ATOM 1759 C CA . GLN A 1 224 ? -16.799 0.812 45.400 1.00 92.00 224 GLN A CA 1
ATOM 1760 C C . GLN A 1 224 ? -16.033 -0.480 45.696 1.00 92.00 224 GLN A C 1
ATOM 1762 O O . GLN A 1 224 ? -16.069 -1.388 44.877 1.00 92.00 224 GLN A O 1
ATOM 1767 N N . SER A 1 225 ? -15.364 -0.594 46.847 1.00 91.06 225 SER A N 1
ATOM 1768 C CA . SER A 1 225 ? -14.659 -1.829 47.219 1.00 91.06 225 SER A CA 1
ATOM 1769 C C . SER A 1 225 ? -15.596 -3.015 47.473 1.00 91.06 225 SER A C 1
ATOM 1771 O O . SER A 1 225 ? -15.170 -4.161 47.371 1.00 91.06 225 SER A O 1
ATOM 1773 N N . GLY A 1 226 ? -16.871 -2.744 47.769 1.00 88.56 226 GLY A N 1
ATOM 1774 C CA . GLY A 1 226 ? -17.920 -3.753 47.900 1.00 88.56 226 GLY A CA 1
ATOM 1775 C C . GLY A 1 226 ? -18.631 -4.092 46.588 1.00 88.56 226 GLY A C 1
ATOM 1776 O O . GLY A 1 226 ? -19.455 -5.005 46.578 1.00 88.56 226 GLY A O 1
ATOM 1777 N N . PHE A 1 227 ? -18.343 -3.378 45.493 1.00 92.50 227 PHE A N 1
ATOM 1778 C CA . PHE A 1 227 ? -18.945 -3.647 44.190 1.00 92.50 227 PHE A CA 1
ATOM 1779 C C . PHE A 1 227 ? -18.442 -4.984 43.636 1.00 92.50 227 PHE A C 1
ATOM 1781 O O . PHE A 1 227 ? -17.238 -5.205 43.508 1.00 92.50 227 PHE A O 1
ATOM 1788 N N . GLN A 1 228 ? -19.379 -5.857 43.274 1.00 89.38 228 GLN A N 1
ATOM 1789 C CA . GLN A 1 228 ? -19.108 -7.091 42.546 1.00 89.38 228 GLN A CA 1
ATOM 1790 C C . GLN A 1 228 ? -19.725 -6.960 41.159 1.00 89.38 228 GLN A C 1
ATOM 1792 O O . GLN A 1 228 ? -20.918 -6.697 41.038 1.00 89.38 228 GLN A O 1
ATOM 1797 N N . PHE A 1 229 ? -18.892 -7.108 40.131 1.00 86.31 229 PHE A N 1
ATOM 1798 C CA . PHE A 1 229 ? -19.346 -7.099 38.747 1.00 86.31 229 PHE A CA 1
ATOM 1799 C C . PHE A 1 229 ? -20.179 -8.349 38.468 1.00 86.31 229 PHE A C 1
ATOM 1801 O O . PHE A 1 229 ? -19.738 -9.454 38.793 1.00 86.31 229 PHE A O 1
ATOM 1808 N N . ASP A 1 230 ? -21.348 -8.172 37.852 1.00 84.94 230 ASP A N 1
ATOM 1809 C CA . ASP A 1 230 ? -22.169 -9.284 37.387 1.00 84.94 230 ASP A CA 1
ATOM 1810 C C . ASP A 1 230 ? -21.936 -9.498 35.881 1.00 84.94 230 ASP A C 1
ATOM 1812 O O . ASP A 1 230 ? -22.474 -8.745 35.061 1.00 84.94 230 ASP A O 1
ATOM 1816 N N . PRO A 1 231 ? -21.153 -10.522 35.488 1.00 77.88 231 PRO A N 1
ATOM 1817 C CA . PRO A 1 231 ? -20.880 -10.815 34.084 1.00 77.88 231 PRO A CA 1
ATOM 1818 C C . PRO A 1 231 ? -22.077 -11.446 33.360 1.00 77.88 231 PRO A C 1
ATOM 1820 O O . PRO A 1 231 ? -21.999 -11.670 32.154 1.00 77.88 231 PRO A O 1
ATOM 1823 N N . THR A 1 232 ? -23.147 -11.810 34.077 1.00 79.12 232 THR A N 1
ATOM 1824 C CA . THR A 1 232 ? -24.322 -12.465 33.486 1.00 79.12 232 THR A CA 1
ATOM 1825 C C . THR A 1 232 ? -25.321 -11.474 32.904 1.00 79.12 232 THR A C 1
ATOM 1827 O O . THR A 1 232 ? -26.161 -11.864 32.089 1.00 79.12 232 THR A O 1
ATOM 1830 N N . GLU A 1 233 ? -25.212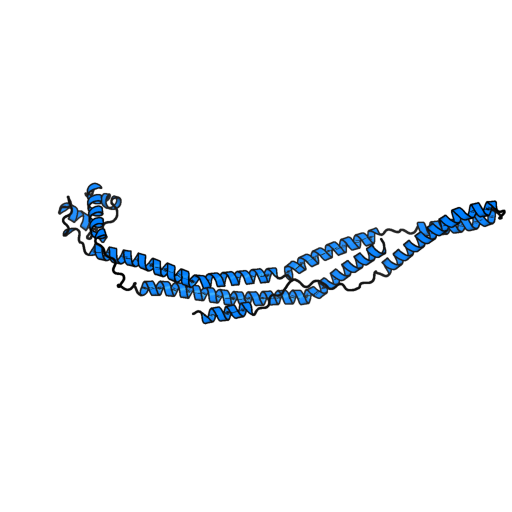 -10.192 33.261 1.00 78.56 233 GLU A N 1
ATOM 1831 C CA . GLU A 1 233 ? -26.019 -9.149 32.649 1.00 78.56 233 GLU A CA 1
ATOM 1832 C C . GLU A 1 233 ? -25.586 -8.959 31.184 1.00 78.56 233 GLU A C 1
ATOM 1834 O O . GLU A 1 233 ? -24.400 -8.754 30.904 1.00 78.56 233 GLU A O 1
ATOM 1839 N N . PRO A 1 234 ? -26.512 -9.047 30.217 1.00 75.00 234 PRO A N 1
ATOM 1840 C CA . PRO A 1 234 ? -26.161 -8.887 28.817 1.00 75.00 234 PRO A CA 1
ATOM 1841 C C . PRO A 1 234 ? -25.723 -7.448 28.530 1.00 75.00 234 PRO A C 1
ATOM 1843 O O . PRO A 1 234 ? -26.321 -6.490 29.022 1.00 75.00 234 PRO A O 1
ATOM 1846 N N . LEU A 1 235 ? -24.714 -7.302 27.666 1.00 78.12 235 LEU A N 1
ATOM 1847 C CA . LEU A 1 235 ? -24.367 -6.012 27.070 1.00 78.12 235 LEU A CA 1
ATOM 1848 C C . LEU A 1 235 ? -25.609 -5.369 26.442 1.00 78.12 235 LEU A C 1
ATOM 1850 O O . LEU A 1 235 ? -26.463 -6.065 25.884 1.00 78.12 235 LEU A O 1
ATOM 1854 N N . LEU A 1 236 ? -25.690 -4.034 26.488 1.00 80.44 236 LEU A N 1
ATOM 1855 C CA . LEU A 1 236 ? -26.801 -3.307 25.879 1.00 80.44 236 LEU A CA 1
ATOM 1856 C C . LEU A 1 236 ? -26.888 -3.671 24.386 1.00 80.44 236 LEU A C 1
ATOM 1858 O O . LEU A 1 236 ? -25.935 -3.395 23.649 1.00 80.44 236 LEU A O 1
ATOM 1862 N N . PRO A 1 237 ? -28.026 -4.215 23.907 1.00 84.00 237 PRO A N 1
ATOM 1863 C CA . PRO A 1 237 ? -28.153 -4.659 22.521 1.00 84.00 237 PRO A CA 1
ATOM 1864 C C . PRO A 1 237 ? -27.806 -3.562 21.512 1.00 84.00 237 PRO A C 1
ATOM 1866 O O . PRO A 1 237 ? -27.084 -3.813 20.559 1.00 84.00 237 PRO A O 1
ATOM 1869 N N . ALA A 1 238 ? -28.199 -2.314 21.790 1.00 86.44 238 ALA A N 1
ATOM 1870 C CA . ALA A 1 238 ? -27.897 -1.169 20.933 1.00 86.44 238 ALA A CA 1
ATOM 1871 C C . ALA A 1 238 ? -26.389 -0.895 20.759 1.00 86.44 238 ALA A C 1
ATOM 1873 O O . ALA A 1 238 ? -25.973 -0.451 19.692 1.00 86.44 238 ALA A O 1
ATOM 1874 N N . GLN A 1 239 ? -25.564 -1.148 21.783 1.00 86.06 239 GLN A N 1
ATOM 1875 C CA . GLN A 1 239 ? -24.111 -0.955 21.696 1.00 86.06 239 GLN A CA 1
ATOM 1876 C C . GLN A 1 239 ? -23.453 -2.074 20.887 1.00 86.06 239 GLN A C 1
ATOM 1878 O O . GLN A 1 239 ? -22.620 -1.805 20.023 1.00 86.06 239 GLN A O 1
ATOM 1883 N N . VAL A 1 240 ? -23.877 -3.317 21.124 1.00 89.44 240 VAL A N 1
ATOM 1884 C CA . VAL A 1 240 ? -23.413 -4.487 20.366 1.00 89.44 240 VAL A CA 1
ATOM 1885 C C . VAL A 1 240 ? -23.806 -4.370 18.893 1.00 89.44 240 VAL A C 1
ATOM 1887 O O . VAL A 1 240 ? -22.978 -4.588 18.010 1.00 89.44 240 VAL A O 1
ATOM 1890 N N . ASP A 1 241 ? -25.050 -3.981 18.616 1.00 90.56 241 ASP A N 1
ATOM 1891 C CA . ASP A 1 241 ? -25.546 -3.761 17.258 1.00 90.56 241 ASP A CA 1
ATOM 1892 C C . ASP A 1 241 ? -24.808 -2.607 16.574 1.00 90.56 241 ASP A C 1
ATOM 1894 O O . ASP A 1 241 ? -24.528 -2.693 15.381 1.00 90.56 241 ASP A O 1
ATOM 1898 N N . GLY A 1 242 ? -24.431 -1.566 17.325 1.00 92.06 242 GLY A N 1
ATOM 1899 C CA . GLY A 1 242 ? -23.580 -0.479 16.841 1.00 92.06 242 GLY A CA 1
ATOM 1900 C C . GLY A 1 242 ? -22.209 -0.973 16.376 1.00 92.06 242 GLY A C 1
ATOM 1901 O O . GLY A 1 242 ? -21.826 -0.719 15.237 1.00 92.06 242 GLY A O 1
ATOM 1902 N N . VAL A 1 243 ? -21.504 -1.753 17.205 1.00 93.50 243 VAL A N 1
ATOM 1903 C CA . VAL A 1 243 ? -20.201 -2.340 16.834 1.00 93.50 243 VAL A CA 1
ATOM 1904 C C . VAL A 1 243 ? -20.332 -3.231 15.600 1.00 93.50 243 VAL A C 1
ATOM 1906 O O . VAL A 1 243 ? -19.571 -3.081 14.646 1.00 93.50 243 VAL A O 1
ATOM 1909 N N . LYS A 1 244 ? -21.338 -4.109 15.563 1.00 93.56 244 LYS A N 1
ATOM 1910 C CA . LYS A 1 244 ? -21.585 -4.979 14.404 1.00 93.56 244 LYS A CA 1
ATOM 1911 C C . LYS A 1 244 ? -21.927 -4.188 13.144 1.00 93.56 244 LYS A C 1
ATOM 1913 O O . LYS A 1 244 ? -21.481 -4.550 12.057 1.00 93.56 244 LYS A O 1
ATOM 1918 N N . ALA A 1 245 ? -22.710 -3.118 13.266 1.00 94.25 245 ALA A N 1
ATOM 1919 C CA . ALA A 1 245 ? -23.062 -2.253 12.147 1.00 94.25 245 ALA A CA 1
ATOM 1920 C C . ALA A 1 245 ? -21.836 -1.515 11.595 1.00 94.25 245 ALA A C 1
ATOM 1922 O O . ALA A 1 245 ? -21.694 -1.434 10.372 1.00 94.25 245 ALA A O 1
ATOM 1923 N N . ASP A 1 246 ? -20.946 -1.044 12.471 1.00 94.31 246 ASP A N 1
ATOM 1924 C CA . ASP A 1 246 ? -19.681 -0.408 12.099 1.00 94.31 246 ASP A CA 1
ATOM 1925 C C . ASP A 1 246 ? -18.766 -1.382 11.350 1.00 94.31 246 ASP A C 1
ATOM 1927 O O . ASP A 1 246 ? -18.293 -1.063 10.258 1.00 94.31 246 ASP A O 1
ATOM 1931 N N . ILE A 1 247 ? -18.554 -2.587 11.890 1.00 95.50 247 ILE A N 1
ATOM 1932 C CA . ILE A 1 247 ? -17.737 -3.627 11.245 1.00 95.50 247 ILE A CA 1
ATOM 1933 C C . ILE A 1 247 ? -18.347 -4.022 9.897 1.00 95.50 247 ILE A C 1
ATOM 1935 O O . ILE A 1 247 ? -17.648 -4.088 8.888 1.00 95.50 247 ILE A O 1
ATOM 1939 N N . ALA A 1 248 ? -19.669 -4.190 9.829 1.00 93.38 248 ALA A N 1
ATOM 1940 C CA . ALA A 1 248 ? -20.360 -4.467 8.574 1.00 93.38 248 ALA A CA 1
ATOM 1941 C C . ALA A 1 248 ? -20.246 -3.312 7.563 1.00 93.38 248 ALA A C 1
ATOM 1943 O O . ALA A 1 248 ? -20.246 -3.553 6.356 1.00 93.38 248 ALA A O 1
ATOM 1944 N N . ALA A 1 249 ? -20.181 -2.058 8.018 1.00 94.44 249 ALA A N 1
ATOM 1945 C CA . ALA A 1 249 ? -19.960 -0.909 7.147 1.00 94.44 249 ALA A CA 1
ATOM 1946 C C . ALA A 1 249 ? -18.534 -0.893 6.587 1.00 94.44 249 ALA A C 1
ATOM 1948 O O . ALA A 1 249 ? -18.379 -0.710 5.381 1.00 94.44 249 ALA A O 1
ATOM 1949 N N . GLN A 1 250 ? -17.528 -1.159 7.424 1.00 95.00 250 GLN A N 1
ATOM 1950 C CA . GLN A 1 250 ? -16.133 -1.283 6.993 1.00 95.00 250 GLN A CA 1
ATOM 1951 C C . GLN A 1 250 ? -15.944 -2.444 6.011 1.00 95.00 250 GLN A C 1
ATOM 1953 O O . GLN A 1 250 ? -15.335 -2.264 4.962 1.00 95.00 250 GLN A O 1
ATOM 1958 N N . ALA A 1 251 ? -16.552 -3.601 6.283 1.00 93.94 251 ALA A N 1
ATOM 1959 C CA . ALA A 1 251 ? -16.550 -4.741 5.370 1.00 93.94 251 ALA A CA 1
ATOM 1960 C C . ALA A 1 251 ? -17.119 -4.370 3.988 1.00 93.94 251 ALA A C 1
ATOM 1962 O O . ALA A 1 251 ? -16.491 -4.624 2.961 1.00 93.94 251 ALA A O 1
ATOM 1963 N N . ARG A 1 252 ? -18.281 -3.704 3.944 1.00 93.81 252 ARG A N 1
ATOM 1964 C CA . ARG A 1 252 ? -18.885 -3.253 2.677 1.00 93.81 252 ARG A CA 1
ATOM 1965 C C . ARG A 1 252 ? -18.002 -2.263 1.918 1.00 93.81 252 ARG A C 1
ATOM 1967 O O . ARG A 1 252 ? -17.968 -2.308 0.689 1.00 93.81 252 ARG A O 1
ATOM 1974 N N . ASP A 1 253 ? -17.327 -1.365 2.629 1.00 94.62 253 ASP A N 1
ATOM 1975 C CA . ASP A 1 253 ? -16.413 -0.406 2.013 1.00 94.62 253 ASP A CA 1
ATOM 1976 C C . ASP A 1 253 ? -15.196 -1.115 1.402 1.00 94.62 253 ASP A C 1
ATOM 1978 O O . ASP A 1 253 ? -14.905 -0.920 0.222 1.00 94.62 253 ASP A O 1
ATOM 1982 N N . LEU A 1 254 ? -14.570 -2.040 2.136 1.00 95.19 254 LEU A N 1
ATOM 1983 C CA . LEU A 1 254 ? -13.470 -2.866 1.627 1.00 95.19 254 LEU A CA 1
ATOM 1984 C C . LEU A 1 254 ? -13.883 -3.704 0.410 1.00 95.19 254 LEU A C 1
ATOM 1986 O O . LEU A 1 254 ? -13.141 -3.779 -0.568 1.00 95.19 254 LEU A O 1
ATOM 1990 N N . GLU A 1 255 ? -15.083 -4.291 0.413 1.00 94.44 255 GLU A N 1
ATOM 1991 C CA . GLU A 1 255 ? -15.623 -5.006 -0.750 1.00 94.44 255 GLU A CA 1
ATOM 1992 C C . GLU A 1 255 ? -15.789 -4.089 -1.971 1.00 94.44 255 GLU A C 1
ATOM 1994 O O . GLU A 1 255 ? -15.471 -4.481 -3.100 1.00 94.44 255 GLU A O 1
ATOM 1999 N N . LEU A 1 256 ? -16.281 -2.863 -1.770 1.00 94.50 256 LEU A N 1
ATOM 2000 C CA . LEU A 1 256 ? -16.424 -1.879 -2.841 1.00 94.50 256 LEU A CA 1
ATOM 2001 C C . LEU A 1 256 ? -15.054 -1.469 -3.392 1.00 94.50 256 LEU A C 1
ATOM 2003 O O . LEU A 1 256 ? -14.864 -1.459 -4.612 1.00 94.50 256 LEU A O 1
ATOM 2007 N N . GLN A 1 257 ? -14.097 -1.180 -2.511 1.00 95.19 257 GLN A N 1
ATOM 2008 C CA . GLN A 1 257 ? -12.728 -0.837 -2.888 1.00 95.19 257 GLN A CA 1
ATOM 2009 C C . GLN A 1 257 ? -12.049 -1.985 -3.643 1.00 95.19 257 GLN A C 1
ATOM 2011 O O . GLN A 1 257 ? -11.430 -1.748 -4.680 1.00 95.19 257 GLN A O 1
ATOM 2016 N N . LEU A 1 258 ? -12.238 -3.234 -3.207 1.00 95.19 258 LEU A N 1
ATOM 2017 C CA . LEU A 1 258 ? -11.723 -4.418 -3.893 1.00 95.19 258 LEU A CA 1
ATOM 2018 C C . LEU A 1 258 ? -12.329 -4.565 -5.296 1.00 95.19 258 LEU A C 1
ATOM 2020 O O . LEU A 1 258 ? -11.597 -4.793 -6.259 1.00 95.19 258 LEU A O 1
ATOM 2024 N N . ARG A 1 259 ? -13.647 -4.376 -5.455 1.00 94.75 259 ARG A N 1
ATOM 2025 C CA . ARG A 1 259 ? -14.314 -4.405 -6.774 1.00 94.75 259 ARG A CA 1
ATOM 2026 C C . ARG A 1 259 ? -13.758 -3.349 -7.725 1.00 94.75 259 ARG A C 1
ATOM 2028 O O . ARG A 1 259 ? -13.494 -3.654 -8.889 1.00 94.75 259 ARG A O 1
ATOM 2035 N N . LEU A 1 260 ? -13.576 -2.122 -7.240 1.00 95.06 260 LEU A N 1
ATOM 2036 C CA . LEU A 1 260 ? -12.988 -1.035 -8.026 1.00 95.06 260 LEU A CA 1
ATOM 2037 C C . LEU A 1 260 ? -11.521 -1.328 -8.365 1.00 95.06 260 LEU A C 1
ATOM 2039 O O . LEU A 1 260 ? -11.108 -1.166 -9.513 1.00 95.06 260 LEU A O 1
ATOM 2043 N N . GLY A 1 261 ? -10.755 -1.836 -7.401 1.00 94.69 261 GLY A N 1
ATOM 2044 C CA . GLY A 1 261 ? -9.355 -2.197 -7.578 1.00 94.69 261 GLY A CA 1
ATOM 2045 C C . GLY A 1 261 ? -9.144 -3.345 -8.572 1.00 94.69 261 GLY A C 1
ATOM 2046 O O . GLY A 1 261 ? -8.202 -3.290 -9.361 1.00 94.69 261 GLY A O 1
ATOM 2047 N N . ILE A 1 262 ? -10.047 -4.334 -8.620 1.00 94.31 262 ILE A N 1
ATOM 2048 C CA . ILE A 1 262 ? -10.060 -5.384 -9.656 1.00 94.31 262 ILE A CA 1
ATOM 2049 C C . ILE A 1 262 ? -10.219 -4.762 -11.047 1.00 94.31 262 ILE A C 1
ATOM 2051 O O . ILE A 1 262 ? -9.427 -5.053 -11.944 1.00 94.31 262 ILE A O 1
ATOM 2055 N N . ALA A 1 263 ? -11.210 -3.883 -11.229 1.00 94.12 263 ALA A N 1
ATOM 2056 C CA . ALA A 1 263 ? -11.453 -3.232 -12.516 1.00 94.12 263 ALA A CA 1
ATOM 2057 C C . ALA A 1 263 ? -10.254 -2.369 -12.958 1.00 94.12 263 ALA A C 1
ATOM 2059 O O . ALA A 1 263 ? -9.869 -2.371 -14.131 1.00 94.12 263 ALA A O 1
ATOM 2060 N N . ASP A 1 264 ? -9.618 -1.674 -12.015 1.00 94.31 264 ASP A N 1
ATOM 2061 C CA . ASP A 1 264 ? -8.397 -0.905 -12.257 1.00 94.31 264 ASP A CA 1
ATOM 2062 C C . ASP A 1 264 ? -7.200 -1.793 -12.626 1.00 94.31 264 ASP A C 1
ATOM 2064 O O . ASP A 1 264 ? -6.416 -1.437 -13.516 1.00 94.31 264 ASP A O 1
ATOM 2068 N N . LEU A 1 265 ? -7.053 -2.955 -11.984 1.00 94.69 265 LEU A N 1
ATOM 2069 C CA . LEU A 1 265 ? -5.998 -3.922 -12.286 1.00 94.69 265 LEU A CA 1
ATOM 2070 C C . LEU A 1 265 ? -6.175 -4.511 -13.693 1.00 94.69 265 LEU A C 1
ATOM 2072 O O . LEU A 1 265 ? -5.223 -4.515 -14.477 1.00 94.69 265 LEU A O 1
ATOM 2076 N N . GLU A 1 266 ? -7.395 -4.925 -14.054 1.00 94.06 266 GLU A N 1
ATOM 2077 C CA . GLU A 1 266 ? -7.747 -5.409 -15.399 1.00 94.06 266 GLU A CA 1
ATOM 2078 C C . GLU A 1 266 ? -7.475 -4.331 -16.464 1.00 94.06 266 GLU A C 1
ATOM 2080 O O . GLU A 1 266 ? -6.853 -4.594 -17.498 1.00 94.06 266 GLU A O 1
ATOM 2085 N N . LYS A 1 267 ? -7.861 -3.078 -16.196 1.00 94.31 267 LYS A N 1
ATOM 2086 C CA . LYS A 1 267 ? -7.599 -1.938 -17.087 1.00 94.31 267 LYS A CA 1
ATOM 2087 C C . LYS A 1 267 ? -6.103 -1.664 -17.251 1.00 94.31 267 LYS A C 1
ATOM 2089 O O . LYS A 1 267 ? -5.650 -1.354 -18.356 1.00 94.31 267 LYS A O 1
ATOM 2094 N N . THR A 1 268 ? -5.332 -1.782 -16.174 1.00 93.88 268 THR A N 1
ATOM 2095 C CA . THR A 1 268 ? -3.871 -1.616 -16.193 1.00 93.88 268 THR A CA 1
ATOM 2096 C C . THR A 1 268 ? -3.213 -2.719 -17.017 1.00 93.88 268 THR A C 1
ATOM 2098 O O . THR A 1 268 ? -2.397 -2.420 -17.890 1.00 93.88 268 THR A O 1
ATOM 2101 N N . LEU A 1 269 ? -3.631 -3.974 -16.832 1.00 94.25 269 LEU A N 1
ATOM 2102 C CA . LEU A 1 269 ? -3.184 -5.106 -17.645 1.00 94.25 269 LEU A CA 1
ATOM 2103 C C . LEU A 1 269 ? -3.472 -4.867 -19.135 1.00 94.25 269 LEU A C 1
ATOM 2105 O O . LEU A 1 269 ? -2.567 -4.968 -19.965 1.00 94.25 269 LEU A O 1
ATOM 2109 N N . ALA A 1 270 ? -4.706 -4.485 -19.477 1.00 92.75 270 ALA A N 1
ATOM 2110 C CA . ALA A 1 270 ? -5.105 -4.210 -20.855 1.00 92.75 270 ALA A CA 1
ATOM 2111 C C . ALA A 1 270 ? -4.286 -3.063 -21.474 1.00 92.75 270 ALA A C 1
ATOM 2113 O O . ALA A 1 270 ? -3.889 -3.129 -22.641 1.00 92.75 270 ALA A O 1
ATOM 2114 N N . ARG A 1 271 ? -3.973 -2.021 -20.691 1.00 92.62 271 ARG A N 1
ATOM 2115 C CA . ARG A 1 271 ? -3.083 -0.931 -21.117 1.00 92.62 271 ARG A CA 1
ATOM 2116 C C . ARG A 1 271 ? -1.677 -1.448 -21.416 1.00 92.62 271 ARG A C 1
ATOM 2118 O O . ARG A 1 271 ? -1.160 -1.135 -22.487 1.00 92.62 271 ARG A O 1
ATOM 2125 N N . ILE A 1 272 ? -1.084 -2.241 -20.523 1.00 92.75 272 ILE A N 1
ATOM 2126 C CA . ILE A 1 272 ? 0.255 -2.822 -20.711 1.00 92.75 272 ILE A CA 1
ATOM 2127 C C . ILE A 1 272 ? 0.279 -3.698 -21.967 1.00 92.75 272 ILE A C 1
ATOM 2129 O O . ILE A 1 272 ? 1.161 -3.543 -22.807 1.00 92.75 272 ILE A O 1
ATOM 2133 N N . GLN A 1 273 ? -0.710 -4.575 -22.151 1.00 91.56 273 GLN A N 1
ATOM 2134 C CA . GLN A 1 273 ? -0.809 -5.433 -23.336 1.00 91.56 273 GLN A CA 1
ATOM 2135 C C . GLN A 1 273 ? -0.943 -4.617 -24.628 1.00 91.56 273 GLN A C 1
ATOM 2137 O O . GLN A 1 273 ? -0.275 -4.904 -25.623 1.00 91.56 273 GLN A O 1
ATOM 2142 N N . LYS A 1 274 ? -1.745 -3.549 -24.610 1.00 91.38 274 LYS A N 1
ATOM 2143 C CA . LYS A 1 274 ? -1.902 -2.647 -25.755 1.00 91.38 274 LYS A CA 1
ATOM 2144 C C . LYS A 1 274 ? -0.602 -1.919 -26.090 1.00 91.38 274 LYS A C 1
ATOM 2146 O O . LYS A 1 274 ? -0.234 -1.873 -27.262 1.00 91.38 274 LYS A O 1
ATOM 2151 N N . VAL A 1 275 ? 0.107 -1.394 -25.088 1.00 90.56 275 VAL A N 1
ATOM 2152 C CA . VAL A 1 275 ? 1.438 -0.789 -25.270 1.00 90.56 275 VAL A CA 1
ATOM 2153 C C . VAL A 1 275 ? 2.406 -1.819 -25.838 1.00 90.56 275 VAL A C 1
ATOM 2155 O O . VAL A 1 275 ? 3.086 -1.520 -26.812 1.00 90.56 275 VAL A O 1
ATOM 2158 N N . ARG A 1 276 ? 2.398 -3.050 -25.315 1.00 90.38 276 ARG A N 1
ATOM 2159 C CA . ARG A 1 276 ? 3.259 -4.130 -25.803 1.00 90.38 276 ARG A CA 1
ATOM 2160 C C . ARG A 1 276 ? 3.012 -4.466 -27.266 1.00 90.38 276 ARG A C 1
ATOM 2162 O O . ARG A 1 276 ? 3.957 -4.528 -28.036 1.00 90.38 276 ARG A O 1
ATOM 2169 N N . SER A 1 277 ? 1.753 -4.625 -27.665 1.00 87.25 277 SER A N 1
ATOM 2170 C CA . SER A 1 277 ? 1.408 -4.936 -29.058 1.00 87.25 277 SER A CA 1
ATOM 2171 C C . SER A 1 277 ? 1.803 -3.826 -30.037 1.00 87.25 277 SER A C 1
ATOM 2173 O O . SER A 1 277 ? 2.289 -4.120 -31.121 1.00 87.25 277 SER A O 1
ATOM 2175 N N . ARG A 1 278 ? 1.629 -2.552 -29.654 1.00 87.06 278 ARG A N 1
ATOM 2176 C CA . ARG A 1 278 ? 1.908 -1.401 -30.528 1.00 87.06 278 ARG A CA 1
ATOM 2177 C C . ARG A 1 278 ? 3.380 -1.010 -30.552 1.00 87.06 278 ARG A C 1
ATOM 2179 O O . ARG A 1 278 ? 3.914 -0.701 -31.607 1.00 87.06 278 ARG A O 1
ATOM 2186 N N . GLY A 1 279 ? 4.025 -0.986 -29.390 1.00 83.69 279 GLY A N 1
ATOM 2187 C CA . GLY A 1 279 ? 5.412 -0.552 -29.273 1.00 83.69 279 GLY A CA 1
ATOM 2188 C C . GLY A 1 279 ? 6.423 -1.646 -29.601 1.00 83.69 279 GLY A C 1
ATOM 2189 O O . GLY A 1 279 ? 7.574 -1.309 -29.836 1.00 83.69 279 GLY A O 1
ATOM 2190 N N . ALA A 1 280 ? 6.019 -2.922 -29.694 1.00 84.50 280 ALA A N 1
ATOM 2191 C CA . ALA A 1 280 ? 6.923 -3.995 -30.115 1.00 84.50 280 ALA A CA 1
ATOM 2192 C C . ALA A 1 280 ? 7.525 -3.742 -31.507 1.00 84.50 280 ALA A C 1
ATOM 2194 O O . ALA A 1 280 ? 8.714 -3.985 -31.703 1.00 84.50 280 ALA A O 1
ATOM 2195 N N . GLU A 1 281 ? 6.738 -3.213 -32.450 1.00 84.12 281 GLU A N 1
ATOM 2196 C CA . GLU A 1 281 ? 7.219 -2.896 -33.799 1.00 84.12 281 GLU A CA 1
ATOM 2197 C C . GLU A 1 281 ? 8.257 -1.764 -33.767 1.00 84.12 281 GLU A C 1
ATOM 2199 O O . GLU A 1 281 ? 9.362 -1.921 -34.285 1.00 84.12 281 GLU A O 1
ATOM 2204 N N . ILE A 1 282 ? 7.952 -0.664 -33.071 1.00 85.31 282 ILE A N 1
ATOM 2205 C CA . ILE A 1 282 ? 8.859 0.486 -32.923 1.00 85.31 282 ILE A CA 1
ATOM 2206 C C . ILE A 1 282 ? 10.152 0.068 -32.209 1.00 85.31 282 ILE A C 1
ATOM 2208 O O . ILE A 1 282 ? 11.246 0.395 -32.664 1.00 85.31 282 ILE A O 1
ATOM 2212 N N . LEU A 1 283 ? 10.034 -0.712 -31.131 1.00 88.50 283 LEU A N 1
ATOM 2213 C CA . LEU A 1 283 ? 11.172 -1.230 -30.378 1.00 88.50 283 LEU A CA 1
ATOM 2214 C C . LEU A 1 283 ? 12.067 -2.109 -31.257 1.00 88.50 283 LEU A C 1
ATOM 2216 O O . LEU A 1 283 ? 13.285 -1.973 -31.210 1.00 88.50 283 LEU A O 1
ATOM 2220 N N . SER A 1 284 ? 11.477 -2.986 -32.078 1.00 86.12 284 SER A N 1
ATOM 2221 C CA . SER A 1 284 ? 12.242 -3.831 -33.000 1.00 86.12 284 SER A CA 1
ATOM 2222 C C . SER A 1 284 ? 12.972 -3.010 -34.064 1.00 86.12 284 SER A C 1
ATOM 2224 O O . SER A 1 284 ? 14.143 -3.265 -34.325 1.00 86.12 284 SER A O 1
ATOM 2226 N N . LEU A 1 285 ? 12.335 -1.965 -34.603 1.00 87.25 285 LEU A N 1
ATOM 2227 C CA . LEU A 1 285 ? 12.928 -1.098 -35.618 1.00 87.25 285 LEU A CA 1
ATOM 2228 C C . LEU A 1 285 ? 14.140 -0.322 -35.085 1.00 87.25 285 LEU A C 1
ATOM 2230 O O . LEU A 1 285 ? 15.175 -0.257 -35.752 1.00 87.25 285 LEU A O 1
ATOM 2234 N N . GLU A 1 286 ? 14.025 0.276 -33.898 1.00 88.44 286 GLU A N 1
ATOM 2235 C CA . GLU A 1 286 ? 15.129 1.032 -33.294 1.00 88.44 286 GLU A CA 1
ATOM 2236 C C . GLU A 1 286 ? 16.253 0.102 -32.815 1.00 88.44 286 GLU A C 1
ATOM 2238 O O . GLU A 1 286 ? 17.435 0.408 -33.001 1.00 88.44 286 GLU A O 1
ATOM 2243 N N . PHE A 1 287 ? 15.910 -1.086 -32.303 1.00 89.31 287 PHE A N 1
ATOM 2244 C CA . PHE A 1 287 ? 16.901 -2.113 -31.983 1.00 89.31 287 PHE A CA 1
ATOM 2245 C C . PHE A 1 287 ? 17.680 -2.555 -33.225 1.00 89.31 287 PHE A C 1
ATOM 2247 O O . PHE A 1 287 ? 18.909 -2.654 -33.199 1.00 89.31 287 PHE A O 1
ATOM 2254 N N . ASP A 1 288 ? 16.979 -2.757 -34.339 1.00 89.25 288 ASP A N 1
ATOM 2255 C CA . ASP A 1 288 ? 17.577 -3.137 -35.611 1.00 89.25 288 ASP A CA 1
ATOM 2256 C C . ASP A 1 288 ? 18.512 -2.040 -36.150 1.00 89.25 288 ASP A C 1
ATOM 2258 O O . ASP A 1 288 ? 19.612 -2.323 -36.640 1.00 89.25 288 ASP A O 1
ATOM 2262 N N . ARG A 1 289 ? 18.138 -0.761 -36.017 1.00 87.19 289 ARG A N 1
ATOM 2263 C CA . ARG A 1 289 ? 19.015 0.369 -36.377 1.00 87.19 289 ARG A CA 1
ATOM 2264 C C . ARG A 1 289 ? 20.291 0.392 -35.545 1.00 87.19 289 ARG A C 1
ATOM 2266 O O . ARG A 1 289 ? 21.375 0.545 -36.117 1.00 87.19 289 ARG A O 1
ATOM 2273 N N . TYR A 1 290 ? 20.176 0.199 -34.233 1.00 88.94 290 TYR A N 1
ATOM 2274 C CA . TYR A 1 290 ? 21.326 0.111 -33.336 1.00 88.94 290 TYR A CA 1
ATOM 2275 C C . TYR A 1 290 ? 22.253 -1.054 -33.717 1.00 88.94 290 TYR A C 1
ATOM 2277 O O . TYR A 1 290 ? 23.458 -0.856 -33.896 1.00 88.94 290 TYR A O 1
ATOM 2285 N N . GLN A 1 291 ? 21.700 -2.251 -33.940 1.00 89.25 291 GLN A N 1
ATOM 2286 C CA . GLN A 1 291 ? 22.472 -3.429 -34.354 1.00 89.25 291 GLN A CA 1
ATOM 2287 C C . GLN A 1 291 ? 23.168 -3.220 -35.700 1.00 89.25 291 GLN A C 1
ATOM 2289 O O . GLN A 1 291 ? 24.340 -3.565 -35.859 1.00 89.25 291 GLN A O 1
ATOM 2294 N N . LYS A 1 292 ? 22.492 -2.590 -36.665 1.00 88.69 292 LYS A N 1
ATOM 2295 C CA . LYS A 1 292 ? 23.092 -2.245 -37.955 1.00 88.69 292 LYS A CA 1
ATOM 2296 C C . LYS A 1 292 ? 24.290 -1.312 -37.789 1.00 88.69 292 LYS A C 1
ATOM 2298 O O . LYS A 1 292 ? 25.350 -1.601 -38.337 1.00 88.69 292 LYS A O 1
ATOM 2303 N N . ALA A 1 293 ? 24.140 -0.221 -37.037 1.00 87.88 293 ALA A N 1
ATOM 2304 C CA . ALA A 1 293 ? 25.226 0.731 -36.801 1.00 87.88 293 ALA A CA 1
ATOM 2305 C C . ALA A 1 293 ? 26.412 0.065 -36.085 1.00 87.88 293 ALA A C 1
ATOM 2307 O O . ALA A 1 293 ?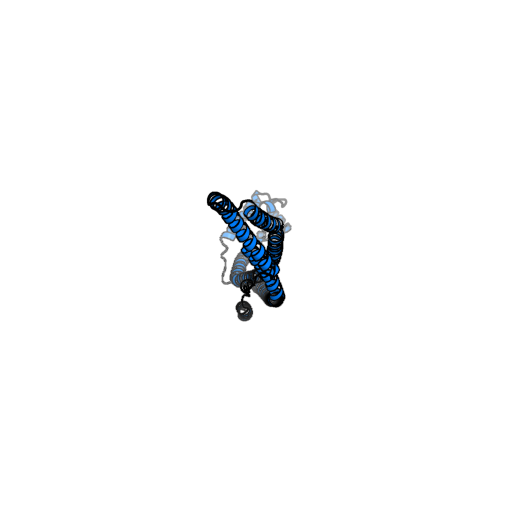 27.568 0.290 -36.449 1.00 87.88 293 ALA A O 1
ATOM 2308 N N . ARG A 1 294 ? 26.129 -0.821 -35.123 1.00 89.25 294 ARG A N 1
ATOM 2309 C CA . ARG A 1 294 ? 27.142 -1.604 -34.410 1.00 89.25 294 ARG A CA 1
ATOM 2310 C C . ARG A 1 294 ? 27.907 -2.535 -35.350 1.00 89.25 294 ARG A C 1
ATOM 2312 O O . ARG A 1 294 ? 29.136 -2.524 -35.325 1.00 89.25 294 ARG A O 1
ATOM 2319 N N . ASN A 1 295 ? 27.199 -3.272 -36.207 1.00 87.88 295 ASN A N 1
ATOM 2320 C CA . ASN A 1 295 ? 27.799 -4.181 -37.187 1.00 87.88 295 ASN A CA 1
ATOM 2321 C C . ASN A 1 295 ? 28.639 -3.436 -38.239 1.00 87.88 295 ASN A C 1
ATOM 2323 O O . ASN A 1 295 ? 29.643 -3.958 -38.721 1.00 87.88 295 ASN A O 1
ATOM 2327 N N . GLU A 1 296 ? 28.248 -2.213 -38.613 1.00 87.12 296 GLU A N 1
ATOM 2328 C CA . GLU A 1 296 ? 29.026 -1.362 -39.522 1.00 87.12 296 GLU A CA 1
ATOM 2329 C C . GLU A 1 296 ? 30.336 -0.891 -38.890 1.00 87.12 296 GLU A C 1
ATOM 2331 O O . GLU A 1 296 ? 31.377 -0.962 -39.540 1.00 87.12 296 GLU A O 1
ATOM 2336 N N . VAL A 1 297 ? 30.311 -0.458 -37.627 1.00 87.00 297 VAL A N 1
ATOM 2337 C CA . VAL A 1 297 ? 31.531 -0.066 -36.909 1.00 87.00 297 VAL A CA 1
ATOM 2338 C C . VAL A 1 297 ? 32.441 -1.272 -36.678 1.00 87.00 297 VAL A C 1
ATOM 2340 O O . VAL A 1 297 ? 33.634 -1.165 -36.941 1.00 87.00 297 VAL A O 1
ATOM 2343 N N . SER A 1 298 ? 31.901 -2.430 -36.279 1.00 87.25 298 SER A N 1
ATOM 2344 C CA . SER A 1 298 ? 32.707 -3.643 -36.068 1.00 87.25 298 SER A CA 1
ATOM 2345 C C . SER A 1 298 ? 33.331 -4.196 -37.351 1.00 87.25 298 SER A C 1
ATOM 2347 O O . SER A 1 298 ? 34.348 -4.875 -37.300 1.00 87.25 298 SER A O 1
ATOM 2349 N N . LEU A 1 299 ? 32.723 -3.940 -38.514 1.00 85.38 299 LEU A N 1
ATOM 2350 C CA . LEU A 1 299 ? 33.314 -4.285 -39.810 1.00 85.38 299 LEU A CA 1
ATOM 2351 C C . LEU A 1 299 ? 34.520 -3.385 -40.138 1.00 85.38 299 LEU A C 1
ATOM 2353 O O . LEU A 1 299 ? 35.430 -3.802 -40.854 1.00 85.38 299 LEU A O 1
ATOM 2357 N N . LEU A 1 300 ? 34.490 -2.132 -39.684 1.00 79.19 300 LEU A N 1
ATOM 2358 C CA . LEU A 1 300 ? 35.467 -1.098 -40.032 1.00 79.19 300 LEU A CA 1
ATOM 2359 C C . LEU A 1 300 ? 36.604 -0.951 -39.011 1.00 79.19 300 LEU A C 1
ATOM 2361 O O . LEU A 1 300 ? 37.608 -0.326 -39.352 1.00 79.19 300 LEU A O 1
ATOM 2365 N N . SER A 1 301 ? 36.455 -1.505 -37.803 1.00 76.69 301 SER A N 1
ATOM 2366 C CA . SER A 1 301 ? 37.553 -1.724 -36.847 1.00 76.69 301 SER A CA 1
ATOM 2367 C C . SER A 1 301 ? 38.527 -2.795 -37.331 1.00 76.69 301 SER A C 1
ATOM 2369 O O . SER A 1 301 ? 39.731 -2.635 -37.054 1.00 76.69 301 SER A O 1
#

pLDDT: mean 86.17, std 8.18, range [52.81, 96.0]